Protein AF-A0A412HAI9-F1 (afdb_monomer_lite)

Structure (mmCIF, N/CA/C/O backbone):
data_AF-A0A412HAI9-F1
#
_entry.id   AF-A0A412HAI9-F1
#
loop_
_atom_site.group_PDB
_atom_site.id
_atom_site.type_symbol
_atom_site.label_atom_id
_atom_site.label_alt_id
_atom_site.label_comp_id
_atom_site.label_asym_id
_atom_site.label_entity_id
_atom_site.label_seq_id
_atom_site.pdbx_PDB_ins_code
_atom_site.Cartn_x
_atom_site.Cartn_y
_atom_site.Cartn_z
_atom_site.occupancy
_atom_site.B_iso_or_equiv
_atom_site.auth_seq_id
_atom_site.auth_comp_id
_atom_site.auth_asym_id
_atom_site.auth_atom_id
_atom_site.pdbx_PDB_model_num
ATOM 1 N N . MET A 1 1 ? 10.188 -6.628 12.297 1.00 75.31 1 MET A N 1
ATOM 2 C CA . MET A 1 1 ? 9.358 -6.660 11.084 1.00 75.31 1 MET A CA 1
ATOM 3 C C . MET A 1 1 ? 10.118 -6.058 9.929 1.00 75.31 1 MET A C 1
ATOM 5 O O . MET A 1 1 ? 10.559 -4.920 10.043 1.00 75.31 1 MET A O 1
ATOM 9 N N . ASN A 1 2 ? 10.316 -6.836 8.869 1.00 92.00 2 ASN A N 1
ATOM 10 C CA . ASN A 1 2 ? 10.996 -6.422 7.640 1.00 92.00 2 ASN A CA 1
ATOM 11 C C . ASN A 1 2 ? 10.044 -6.541 6.429 1.00 92.00 2 ASN A C 1
ATOM 13 O O . ASN A 1 2 ? 8.923 -7.033 6.568 1.00 92.00 2 ASN A O 1
ATOM 17 N N . LEU A 1 3 ? 10.475 -6.092 5.245 1.00 95.00 3 LEU A N 1
ATOM 18 C CA . LEU A 1 3 ? 9.646 -6.145 4.032 1.00 95.00 3 LEU A CA 1
ATOM 19 C C . LEU A 1 3 ? 9.298 -7.572 3.585 1.00 95.00 3 LEU A C 1
ATOM 21 O O . LEU A 1 3 ? 8.204 -7.780 3.074 1.00 95.00 3 LEU A O 1
ATOM 25 N N . ASN A 1 4 ? 10.177 -8.556 3.798 1.00 96.81 4 ASN A N 1
ATOM 26 C CA . ASN A 1 4 ? 9.885 -9.952 3.460 1.00 96.81 4 ASN A CA 1
ATOM 27 C C . ASN A 1 4 ? 8.819 -10.554 4.390 1.00 96.81 4 ASN A C 1
ATOM 29 O O . ASN A 1 4 ? 7.964 -11.286 3.916 1.00 96.81 4 ASN A O 1
ATOM 33 N N . GLU A 1 5 ? 8.797 -10.196 5.677 1.00 96.62 5 GLU A N 1
ATOM 34 C CA . GLU A 1 5 ? 7.715 -10.610 6.588 1.00 96.62 5 GLU A CA 1
ATOM 35 C C . GLU A 1 5 ? 6.356 -10.040 6.142 1.00 96.62 5 GLU A C 1
ATOM 37 O O . GLU A 1 5 ? 5.343 -10.737 6.172 1.00 96.62 5 GLU A O 1
ATOM 42 N N . LEU A 1 6 ? 6.333 -8.781 5.687 1.00 97.50 6 LEU A N 1
ATOM 43 C CA . LEU A 1 6 ? 5.132 -8.164 5.113 1.00 97.50 6 LEU A CA 1
ATOM 44 C C . LEU A 1 6 ? 4.716 -8.835 3.797 1.00 97.50 6 LEU A C 1
ATOM 46 O O . LEU A 1 6 ? 3.534 -9.104 3.603 1.00 97.50 6 LEU A O 1
ATOM 50 N N . ARG A 1 7 ? 5.678 -9.127 2.916 1.00 98.06 7 ARG A N 1
ATOM 51 C CA . ARG A 1 7 ? 5.477 -9.862 1.659 1.00 98.06 7 ARG A CA 1
ATOM 52 C C . ARG A 1 7 ? 4.838 -11.220 1.914 1.00 98.06 7 ARG A C 1
ATOM 54 O O . ARG A 1 7 ? 3.811 -11.530 1.321 1.00 98.06 7 ARG A O 1
ATOM 61 N N . ASP A 1 8 ? 5.427 -12.004 2.810 1.00 98.06 8 ASP A N 1
ATOM 62 C CA . ASP A 1 8 ? 4.975 -13.364 3.102 1.00 98.06 8 ASP A CA 1
ATOM 63 C C . ASP A 1 8 ? 3.561 -13.354 3.681 1.00 98.06 8 ASP A C 1
ATOM 65 O O . ASP A 1 8 ? 2.726 -14.165 3.280 1.00 98.06 8 ASP A O 1
ATOM 69 N N . LYS A 1 9 ? 3.250 -12.382 4.551 1.00 97.69 9 LYS A N 1
ATOM 70 C CA . LYS A 1 9 ? 1.892 -12.201 5.069 1.00 97.69 9 LYS A CA 1
ATOM 71 C C . LYS A 1 9 ? 0.898 -11.770 3.982 1.00 97.69 9 LYS A C 1
ATOM 73 O O . LYS A 1 9 ? -0.190 -12.335 3.914 1.00 97.69 9 LYS A O 1
ATOM 78 N N . ALA A 1 10 ? 1.252 -10.798 3.136 1.00 97.88 10 ALA A N 1
ATOM 79 C CA . ALA A 1 10 ? 0.398 -10.341 2.035 1.00 97.88 10 ALA A CA 1
ATOM 80 C C . ALA A 1 10 ? 0.045 -11.498 1.089 1.00 97.88 10 ALA A C 1
ATOM 82 O O . ALA A 1 10 ? -1.130 -11.753 0.831 1.00 97.88 10 ALA A O 1
ATOM 83 N N . TYR A 1 11 ? 1.072 -12.231 0.656 1.00 98.06 11 TYR A N 1
ATOM 84 C CA . TYR A 1 11 ? 0.938 -13.353 -0.260 1.00 98.06 11 TYR A CA 1
ATOM 85 C C . TYR A 1 11 ? 0.150 -14.511 0.349 1.00 98.06 11 TYR A C 1
ATOM 87 O O . TYR A 1 11 ? -0.789 -15.010 -0.266 1.00 98.06 11 TYR A O 1
ATOM 95 N N . SER A 1 12 ? 0.456 -14.901 1.591 1.00 97.31 12 SER A N 1
ATOM 96 C CA . SER A 1 12 ? -0.299 -15.953 2.277 1.00 97.31 12 SER A CA 1
ATOM 97 C C . SER A 1 12 ? -1.784 -15.602 2.396 1.00 97.31 12 SER A C 1
ATOM 99 O O . SER A 1 12 ? -2.629 -16.470 2.182 1.00 97.31 12 SER A O 1
ATOM 101 N N . ASN A 1 13 ? -2.116 -14.345 2.705 1.00 95.44 13 ASN A N 1
ATOM 102 C CA . ASN A 1 13 ? -3.507 -13.900 2.774 1.00 95.44 13 ASN A CA 1
ATOM 103 C C . ASN A 1 13 ? -4.188 -13.979 1.398 1.00 95.44 13 ASN A C 1
ATOM 105 O O . ASN A 1 13 ? -5.315 -14.459 1.301 1.00 95.44 13 ASN A O 1
ATOM 109 N N . ALA A 1 14 ? -3.514 -13.543 0.332 1.00 95.12 14 ALA A N 1
ATOM 110 C CA . ALA A 1 14 ? -4.046 -13.609 -1.027 1.00 95.12 14 ALA A CA 1
ATOM 111 C C . ALA A 1 14 ? -4.295 -15.061 -1.484 1.00 95.12 14 ALA A C 1
ATOM 113 O O . ALA A 1 14 ? -5.356 -15.359 -2.034 1.00 95.12 14 ALA A O 1
ATOM 114 N N . VAL A 1 15 ? -3.378 -15.988 -1.177 1.00 94.88 15 VAL A N 1
ATOM 115 C CA . VAL A 1 15 ? -3.553 -17.425 -1.455 1.00 94.88 15 VAL A CA 1
ATOM 116 C C . VAL A 1 15 ? -4.769 -17.990 -0.719 1.00 94.88 15 VAL A C 1
ATOM 118 O O . VAL A 1 15 ? -5.618 -18.619 -1.347 1.00 94.88 15 VAL A O 1
ATOM 121 N N . VAL A 1 16 ? -4.892 -17.740 0.592 1.00 94.38 16 VAL A N 1
ATOM 122 C CA . VAL A 1 16 ? -6.024 -18.227 1.408 1.00 94.38 16 VAL A CA 1
ATOM 123 C C . VAL A 1 16 ? -7.369 -17.731 0.870 1.00 94.38 16 VAL A C 1
ATOM 125 O O . VAL A 1 16 ? -8.366 -18.445 0.956 1.00 94.38 16 VAL A O 1
ATOM 128 N N . HIS A 1 17 ? -7.394 -16.540 0.269 1.00 91.00 17 HIS A N 1
ATOM 129 C CA . HIS A 1 17 ? -8.608 -15.929 -0.273 1.00 91.00 17 HIS A CA 1
ATOM 130 C C . HIS A 1 17 ? -8.862 -16.202 -1.761 1.00 91.00 17 HIS A C 1
ATOM 132 O O . HIS A 1 17 ? -9.805 -15.630 -2.310 1.00 91.00 17 HIS A O 1
ATOM 138 N N . GLY A 1 18 ? -8.067 -17.075 -2.392 1.00 91.31 18 GLY A N 1
ATOM 139 C CA . GLY A 1 18 ? -8.301 -17.565 -3.755 1.00 91.31 18 GLY A CA 1
ATOM 140 C C . GLY A 1 18 ? -7.852 -16.624 -4.875 1.00 91.31 18 GLY A C 1
ATOM 141 O O . GLY A 1 18 ? -8.376 -16.714 -5.978 1.00 91.31 18 GLY A O 1
ATOM 142 N N . TRP A 1 19 ? -6.908 -15.714 -4.615 1.00 90.19 19 TRP A N 1
ATOM 143 C CA . TRP A 1 19 ? -6.483 -14.695 -5.593 1.00 90.19 19 TRP A CA 1
ATOM 144 C C . TRP A 1 19 ? -5.451 -15.181 -6.616 1.00 90.19 19 TRP A C 1
ATOM 146 O O . TRP A 1 19 ? -5.209 -14.498 -7.605 1.00 90.19 19 TRP A O 1
ATOM 156 N N . HIS A 1 20 ? -4.855 -16.353 -6.385 1.00 93.31 20 HIS A N 1
ATOM 157 C CA . HIS A 1 20 ? -3.784 -16.924 -7.215 1.00 93.31 20 HIS A CA 1
ATOM 158 C C . HIS A 1 20 ? -4.167 -18.286 -7.807 1.00 93.31 20 HIS A C 1
ATOM 160 O O . HIS A 1 20 ? -3.310 -19.146 -8.003 1.00 93.31 20 HIS A O 1
ATOM 166 N N . GLU A 1 21 ? -5.463 -18.513 -8.039 1.00 90.75 21 GLU A N 1
ATOM 167 C CA . GLU A 1 21 ? -5.967 -19.742 -8.674 1.00 90.75 21 GLU A CA 1
ATOM 168 C C . GLU A 1 21 ? -5.619 -19.800 -10.163 1.00 90.75 21 GLU A C 1
ATOM 170 O O . GLU A 1 21 ? -5.284 -20.867 -10.679 1.00 90.75 21 GLU A O 1
ATOM 175 N N . ASP A 1 22 ? -5.623 -18.639 -10.820 1.00 91.38 22 ASP A N 1
ATOM 176 C CA . ASP A 1 22 ? -5.203 -18.472 -12.203 1.00 91.38 22 ASP A CA 1
ATOM 177 C C . ASP A 1 22 ? -3.786 -17.894 -12.292 1.00 91.38 22 ASP A C 1
ATOM 179 O O . ASP A 1 22 ? -3.382 -16.998 -11.546 1.00 91.38 22 ASP A O 1
ATOM 183 N N . ASN A 1 23 ? -3.016 -18.378 -13.266 1.00 91.31 23 ASN A N 1
ATOM 184 C CA . ASN A 1 23 ? -1.679 -17.859 -13.536 1.00 91.31 23 ASN A CA 1
ATOM 185 C C . ASN A 1 23 ? -1.747 -16.600 -14.415 1.00 91.31 23 ASN A C 1
ATOM 187 O O . ASN A 1 23 ? -1.664 -16.677 -15.643 1.00 91.31 23 ASN A O 1
ATOM 191 N N . LEU A 1 24 ? -1.904 -15.442 -13.775 1.00 95.56 24 LEU A N 1
ATOM 192 C CA . LEU A 1 24 ? -2.011 -14.139 -14.435 1.00 95.56 24 LEU A CA 1
ATOM 193 C C . LEU A 1 24 ? -0.643 -13.456 -14.612 1.00 95.56 24 LEU A C 1
ATOM 195 O O . LEU A 1 24 ? 0.319 -13.721 -13.880 1.00 95.56 24 LEU A O 1
ATOM 199 N N . SER A 1 25 ? -0.546 -12.576 -15.615 1.00 95.75 25 SER A N 1
ATOM 200 C CA . SER A 1 25 ? 0.709 -11.906 -15.981 1.00 95.75 25 SER A CA 1
ATOM 201 C C . SER A 1 25 ? 1.117 -10.825 -14.977 1.00 95.75 25 SER A C 1
ATOM 203 O O . SER A 1 25 ? 0.309 -10.358 -14.177 1.00 95.75 25 SER A O 1
ATOM 205 N N . ASP A 1 26 ? 2.377 -10.389 -15.024 1.00 96.06 26 ASP A N 1
ATOM 206 C CA . ASP A 1 26 ? 2.842 -9.285 -14.177 1.00 96.06 26 ASP A CA 1
ATOM 207 C C . ASP A 1 26 ? 2.073 -7.995 -14.476 1.00 96.06 26 ASP A C 1
ATOM 209 O O . ASP A 1 26 ? 1.673 -7.293 -13.556 1.00 96.06 26 ASP A O 1
ATOM 213 N N . GLU A 1 27 ? 1.783 -7.713 -15.748 1.00 96.12 27 GLU A N 1
ATOM 214 C CA . GLU A 1 27 ? 1.019 -6.538 -16.175 1.00 96.12 27 GLU A CA 1
ATOM 215 C C . GLU A 1 27 ? -0.394 -6.517 -15.585 1.00 96.12 27 GLU A C 1
ATOM 217 O O . GLU A 1 27 ? -0.882 -5.444 -15.231 1.00 96.12 27 GLU A O 1
ATOM 222 N N . HIS A 1 28 ? -1.032 -7.684 -15.429 1.00 96.50 28 HIS A N 1
ATOM 223 C CA . HIS A 1 28 ? -2.322 -7.790 -14.750 1.00 96.50 28 HIS A CA 1
ATOM 224 C C . HIS A 1 28 ? -2.219 -7.269 -13.311 1.00 96.50 28 HIS A C 1
ATOM 226 O O . HIS A 1 28 ? -2.945 -6.356 -12.922 1.00 96.50 28 HIS A O 1
ATOM 232 N N . PHE A 1 29 ? -1.275 -7.796 -12.530 1.00 97.62 29 PHE A N 1
ATOM 233 C CA . PHE A 1 29 ? -1.117 -7.400 -11.130 1.00 97.62 29 PHE A CA 1
ATOM 234 C C . PHE A 1 29 ? -0.598 -5.965 -10.977 1.00 97.62 29 PHE A C 1
ATOM 236 O O . PHE A 1 29 ? -1.031 -5.246 -10.078 1.00 97.62 29 PHE A O 1
ATOM 243 N N . LEU A 1 30 ? 0.276 -5.502 -11.874 1.00 98.38 30 LEU A N 1
ATOM 244 C CA . LEU A 1 30 ? 0.705 -4.103 -11.917 1.00 98.38 30 LEU A CA 1
ATOM 245 C C . LEU A 1 30 ? -0.469 -3.163 -12.230 1.00 98.38 30 LEU A C 1
ATOM 247 O O . LEU A 1 30 ? -0.530 -2.066 -11.679 1.00 98.38 30 LEU A O 1
ATOM 251 N N . CYS A 1 31 ? -1.427 -3.589 -13.058 1.00 98.44 31 CYS A N 1
ATOM 252 C CA . CYS A 1 31 ? -2.655 -2.834 -13.293 1.00 98.44 31 CYS A CA 1
ATOM 253 C C . CYS A 1 31 ? -3.513 -2.730 -12.024 1.00 98.44 31 CYS A C 1
ATOM 255 O O . CYS A 1 31 ? -4.053 -1.657 -11.766 1.00 98.44 31 CYS A O 1
ATOM 257 N N . LEU A 1 32 ? -3.560 -3.776 -11.188 1.00 97.81 32 LEU A N 1
ATOM 258 C CA . LEU A 1 32 ? -4.220 -3.709 -9.877 1.00 97.81 32 LEU A CA 1
ATOM 259 C C . LEU A 1 32 ? -3.516 -2.734 -8.920 1.00 97.81 32 LEU A C 1
ATOM 261 O O . LEU A 1 32 ? -4.178 -1.981 -8.221 1.00 97.81 32 LEU A O 1
ATOM 265 N N . VAL A 1 33 ? -2.180 -2.665 -8.923 1.00 98.69 33 VAL A N 1
ATOM 266 C CA . VAL A 1 33 ? -1.458 -1.623 -8.159 1.00 98.69 33 VAL A CA 1
ATOM 267 C C . VAL A 1 33 ? -1.870 -0.224 -8.632 1.00 98.69 33 VAL A C 1
ATOM 269 O O . VAL A 1 33 ? -2.103 0.665 -7.816 1.00 98.69 33 VAL A O 1
ATOM 272 N N . ILE A 1 34 ? -1.976 -0.022 -9.951 1.00 98.81 34 ILE A N 1
ATOM 273 C CA . ILE A 1 34 ? -2.425 1.253 -10.525 1.00 98.81 34 ILE A CA 1
ATOM 274 C C . ILE A 1 34 ? -3.874 1.550 -10.128 1.00 98.81 34 ILE A C 1
ATOM 276 O O . ILE A 1 34 ? -4.171 2.705 -9.838 1.00 98.81 34 ILE A O 1
ATOM 280 N N . SER A 1 35 ? -4.768 0.556 -10.094 1.00 98.50 35 SER A N 1
ATOM 281 C CA . SER A 1 35 ? -6.158 0.795 -9.700 1.00 98.50 35 SER A CA 1
ATOM 282 C C . SER A 1 35 ? -6.264 1.278 -8.257 1.00 98.50 35 SER A C 1
ATOM 284 O O . SER A 1 35 ? -6.925 2.289 -8.049 1.00 98.50 35 SER A O 1
ATOM 286 N N . GLU A 1 36 ? -5.536 0.679 -7.304 1.00 98.75 36 GLU A N 1
ATOM 287 C CA . GLU A 1 36 ? -5.545 1.170 -5.910 1.00 98.75 36 GLU A CA 1
ATOM 288 C C . GLU A 1 36 ? -4.973 2.604 -5.822 1.00 98.75 36 GLU A C 1
ATOM 290 O O . GLU A 1 36 ? -5.489 3.464 -5.110 1.00 98.75 36 GLU A O 1
ATOM 295 N N . LEU A 1 37 ? -3.945 2.931 -6.621 1.00 98.88 37 LEU A N 1
ATOM 296 C CA . LEU A 1 37 ? -3.436 4.307 -6.719 1.00 98.88 37 LEU A CA 1
ATOM 297 C C . LEU A 1 37 ? -4.481 5.290 -7.277 1.00 98.88 37 LEU A C 1
ATOM 299 O O . LEU A 1 37 ? -4.478 6.460 -6.895 1.00 98.88 37 LEU A O 1
ATOM 303 N N . MET A 1 38 ? -5.361 4.852 -8.183 1.00 98.69 38 MET A N 1
ATOM 304 C CA . MET A 1 38 ? -6.468 5.680 -8.678 1.00 98.69 38 MET A CA 1
ATOM 305 C C . MET A 1 38 ? -7.586 5.819 -7.639 1.00 98.69 38 MET A C 1
ATOM 307 O O . MET A 1 38 ? -8.160 6.901 -7.527 1.00 98.69 38 MET A O 1
ATOM 311 N N . GLU A 1 39 ? -7.864 4.782 -6.845 1.00 98.75 39 GLU A N 1
ATOM 312 C CA . GLU A 1 39 ? -8.780 4.877 -5.700 1.00 98.75 39 GLU A CA 1
ATOM 313 C C . GLU A 1 39 ? -8.255 5.908 -4.681 1.00 98.75 39 GLU A C 1
ATOM 315 O O . GLU A 1 39 ? -9.006 6.789 -4.253 1.00 98.75 39 GLU A O 1
ATOM 320 N N . ALA A 1 40 ? -6.940 5.931 -4.422 1.00 98.81 40 ALA A N 1
ATOM 321 C CA . ALA A 1 40 ? -6.303 6.961 -3.596 1.00 98.81 40 ALA A CA 1
ATOM 322 C C . ALA A 1 40 ? -6.464 8.383 -4.172 1.00 98.81 40 ALA A C 1
ATOM 324 O O . ALA A 1 40 ? -6.674 9.334 -3.418 1.00 98.81 40 ALA A O 1
ATOM 325 N N . VAL A 1 41 ? -6.395 8.551 -5.502 1.00 98.81 41 VAL A N 1
ATOM 326 C CA . VAL A 1 41 ? -6.672 9.844 -6.164 1.00 98.81 41 VAL A CA 1
ATOM 327 C C . VAL A 1 41 ? -8.119 10.272 -5.947 1.00 98.81 41 VAL A C 1
ATOM 329 O O . VAL A 1 41 ? -8.380 11.440 -5.659 1.00 98.81 41 VAL A O 1
ATOM 332 N N . GLU A 1 42 ? -9.071 9.353 -6.076 1.00 98.75 42 GLU A N 1
ATOM 333 C CA . GLU A 1 42 ? -10.481 9.662 -5.843 1.00 98.75 42 GLU A CA 1
ATOM 334 C C . GLU A 1 42 ? -10.757 10.010 -4.374 1.00 98.75 42 GLU A C 1
ATOM 336 O O . GLU A 1 42 ? -11.537 10.930 -4.109 1.00 98.75 42 GLU A O 1
ATOM 341 N N . ALA A 1 43 ? -10.090 9.347 -3.426 1.00 98.62 43 ALA A N 1
ATOM 342 C CA . ALA A 1 43 ? -10.156 9.689 -2.008 1.00 98.62 43 ALA A CA 1
ATOM 343 C C . ALA A 1 43 ? -9.571 11.087 -1.722 1.00 98.62 43 ALA A C 1
ATOM 345 O O . ALA A 1 43 ? -10.242 11.901 -1.082 1.00 98.62 43 ALA A O 1
ATOM 346 N N . ASP A 1 44 ? -8.387 11.413 -2.261 1.00 98.56 44 ASP A N 1
ATOM 347 C CA . ASP A 1 44 ? -7.752 12.741 -2.145 1.00 98.56 44 ASP A CA 1
ATOM 348 C C . ASP A 1 44 ? -8.678 13.855 -2.648 1.00 98.56 44 ASP A C 1
ATOM 350 O O . ASP A 1 44 ? -8.960 14.828 -1.946 1.00 98.56 44 ASP A O 1
ATOM 354 N N . ARG A 1 45 ? -9.250 13.671 -3.844 1.00 98.31 45 ARG A N 1
ATOM 355 C CA . ARG A 1 45 ? -10.160 14.646 -4.468 1.00 98.31 45 ARG A CA 1
ATOM 356 C C . ARG A 1 45 ? -11.435 14.882 -3.663 1.00 98.31 45 ARG A C 1
ATOM 358 O O . ARG A 1 45 ? -12.020 15.961 -3.760 1.00 98.31 45 ARG A O 1
ATOM 365 N N . LYS A 1 46 ? -11.880 13.884 -2.900 1.00 98.38 46 LYS A N 1
ATOM 366 C CA . LYS A 1 46 ? -13.037 13.976 -1.997 1.00 98.38 46 LYS A CA 1
ATOM 367 C C . LYS A 1 46 ? -12.656 14.454 -0.591 1.00 98.38 46 LYS A C 1
ATOM 369 O O . LYS A 1 46 ? -13.553 14.666 0.221 1.00 98.38 46 LYS A O 1
ATOM 374 N N . GLY A 1 47 ? -11.365 14.619 -0.290 1.00 97.75 47 GLY A N 1
ATOM 375 C CA . GLY A 1 47 ? -10.869 14.921 1.055 1.00 97.75 47 GLY A CA 1
ATOM 376 C C . GLY A 1 47 ? -11.107 13.783 2.054 1.00 97.75 47 GLY A C 1
ATOM 377 O O . GLY A 1 47 ? -11.296 14.039 3.244 1.00 97.75 47 GLY A O 1
ATOM 378 N N . MET A 1 48 ? -11.164 12.537 1.578 1.00 98.19 48 MET A N 1
ATOM 379 C CA . MET A 1 48 ? -11.436 11.360 2.403 1.00 98.19 48 MET A CA 1
ATOM 380 C C . MET A 1 48 ? -10.157 10.863 3.080 1.00 98.19 48 MET A C 1
ATOM 382 O O . MET A 1 48 ? -9.322 10.203 2.463 1.00 98.19 48 MET A O 1
ATOM 386 N N . HIS A 1 49 ? -10.044 11.154 4.375 1.00 98.38 49 HIS A N 1
ATOM 387 C CA . HIS A 1 49 ? -8.944 10.728 5.239 1.00 98.38 49 HIS A CA 1
ATOM 388 C C . HIS A 1 49 ? -9.436 9.821 6.363 1.00 98.38 49 HIS A C 1
ATOM 390 O O . HIS A 1 49 ? -10.530 10.015 6.901 1.00 98.38 49 HIS A O 1
ATOM 396 N N . ALA A 1 50 ? -8.601 8.863 6.753 1.00 98.38 50 ALA A N 1
ATOM 397 C CA . ALA A 1 50 ? -8.891 7.947 7.841 1.00 98.38 50 ALA A CA 1
ATOM 398 C C . ALA A 1 50 ? -8.972 8.681 9.186 1.00 98.38 50 ALA A C 1
ATOM 400 O O . ALA A 1 50 ? -8.104 9.474 9.564 1.00 98.38 50 ALA A O 1
ATOM 401 N N . ASN A 1 51 ? -9.969 8.327 9.989 1.00 98.25 51 ASN A N 1
ATOM 402 C CA . ASN A 1 51 ? -10.104 8.767 11.367 1.00 98.25 51 ASN A CA 1
ATOM 403 C C . ASN A 1 51 ? -9.387 7.809 12.328 1.00 98.25 51 ASN A C 1
ATOM 405 O O . ASN A 1 51 ? -9.993 7.171 13.194 1.00 98.25 51 ASN A O 1
ATOM 409 N N . ARG A 1 52 ? -8.055 7.736 12.212 1.00 97.81 52 ARG A N 1
ATOM 410 C CA . ARG A 1 52 ? -7.220 6.865 13.057 1.00 97.81 52 ARG A CA 1
ATOM 411 C C . ARG A 1 52 ? -7.460 7.071 14.555 1.00 97.81 52 ARG A C 1
ATOM 413 O O . ARG A 1 52 ? -7.465 6.102 15.306 1.00 97.81 52 ARG A O 1
ATOM 420 N N . LYS A 1 53 ? -7.682 8.312 15.000 1.00 97.75 53 LYS A N 1
ATOM 421 C CA . LYS A 1 53 ? -7.931 8.614 16.421 1.00 97.75 53 LYS A CA 1
ATOM 422 C C . LYS A 1 53 ? -9.217 7.962 16.920 1.00 97.75 53 LYS A C 1
ATOM 424 O O . LYS A 1 53 ? -9.220 7.391 18.008 1.00 97.75 53 LYS A O 1
ATOM 429 N N . GLN A 1 54 ? -10.294 8.052 16.141 1.00 97.94 54 GLN A N 1
ATOM 430 C CA . GLN A 1 54 ? -11.562 7.413 16.479 1.00 97.94 54 GLN A CA 1
ATOM 431 C C . GLN A 1 54 ? -11.427 5.891 16.467 1.00 97.94 54 GLN A C 1
ATOM 433 O O . GLN A 1 54 ? -11.842 5.249 17.431 1.00 97.94 54 GLN A O 1
ATOM 438 N N . PHE A 1 55 ? -10.766 5.341 15.445 1.00 98.25 55 PHE A N 1
ATOM 439 C CA . PHE A 1 55 ? -10.488 3.912 15.354 1.00 98.25 55 PHE A CA 1
ATOM 440 C C . PHE A 1 55 ? -9.713 3.407 16.581 1.00 98.25 55 PHE A C 1
ATOM 442 O O . PHE A 1 55 ? -10.151 2.485 17.265 1.00 98.25 55 PHE A O 1
ATOM 449 N N . GLU A 1 56 ? -8.583 4.039 16.915 1.00 97.62 56 GLU A N 1
ATOM 450 C CA . GLU A 1 56 ? -7.755 3.654 18.064 1.00 97.62 56 GLU A CA 1
ATOM 451 C C . GLU A 1 56 ? -8.513 3.819 19.385 1.00 97.62 56 GLU A C 1
ATOM 453 O O . GLU A 1 56 ? -8.450 2.935 20.237 1.00 97.62 56 GLU A O 1
ATOM 458 N N . SER A 1 57 ? -9.274 4.904 19.548 1.00 97.25 57 SER A N 1
ATOM 459 C CA . SER A 1 57 ? -10.143 5.095 20.712 1.00 97.25 57 SER A CA 1
ATOM 460 C C . SER A 1 57 ? -11.134 3.937 20.846 1.00 97.25 57 SER A C 1
ATOM 462 O O . SER A 1 57 ? -11.190 3.285 21.886 1.00 97.25 57 SER A O 1
ATOM 464 N N . TYR A 1 58 ? -11.851 3.600 19.771 1.00 96.44 58 TYR A N 1
ATOM 465 C CA . TYR A 1 58 ? -12.821 2.510 19.765 1.00 96.44 58 TYR A CA 1
ATOM 466 C C . TYR A 1 58 ? -12.182 1.152 20.096 1.00 96.44 58 TYR A C 1
ATOM 468 O O . TYR A 1 58 ? -12.727 0.402 20.918 1.00 96.44 58 TYR A O 1
ATOM 476 N N . MET A 1 59 ? -11.025 0.853 19.502 1.00 96.81 59 MET A N 1
ATOM 477 C CA . MET A 1 59 ? -10.302 -0.408 19.691 1.00 96.81 59 MET A CA 1
ATOM 478 C C . MET A 1 59 ? -9.665 -0.542 21.081 1.00 96.81 59 MET A C 1
ATOM 480 O O . MET A 1 59 ? -9.557 -1.657 21.580 1.00 96.81 59 MET A O 1
ATOM 484 N N . ASN A 1 60 ? -9.284 0.564 21.727 1.00 95.94 60 ASN A N 1
ATOM 485 C CA . ASN A 1 60 ? -8.600 0.547 23.026 1.00 95.94 60 ASN A CA 1
ATOM 486 C C . ASN A 1 60 ? -9.548 0.553 24.239 1.00 95.94 60 ASN A C 1
ATOM 488 O O . ASN A 1 60 ? -9.095 0.342 25.362 1.00 95.94 60 ASN A O 1
ATOM 492 N N . LEU A 1 61 ? -10.852 0.791 24.048 1.00 94.00 61 LEU A N 1
ATOM 493 C CA . LEU A 1 61 ? -11.832 0.818 25.147 1.00 94.00 61 LEU A CA 1
ATOM 494 C C . LEU A 1 61 ? -12.013 -0.542 25.838 1.00 94.00 61 LEU A C 1
ATOM 496 O O . LEU A 1 61 ? -12.291 -0.597 27.034 1.00 94.00 61 LEU A O 1
ATOM 500 N N . LYS A 1 62 ? -11.921 -1.628 25.072 1.00 94.81 62 LYS A N 1
ATOM 501 C CA . LYS A 1 62 ? -12.007 -3.020 25.526 1.00 94.81 62 LYS A CA 1
ATOM 502 C C . LYS A 1 62 ? -11.500 -3.932 24.414 1.00 94.81 62 LYS A C 1
ATOM 504 O O . LYS A 1 62 ? -11.404 -3.503 23.267 1.00 94.81 62 LYS A O 1
ATOM 509 N N . GLU A 1 63 ? -11.270 -5.198 24.735 1.00 94.81 63 GLU A N 1
ATOM 510 C CA . GLU A 1 63 ? -11.067 -6.223 23.714 1.00 94.81 63 GLU A CA 1
ATOM 511 C C . GLU A 1 63 ? -12.264 -6.263 22.747 1.00 94.81 63 GLU A C 1
ATOM 513 O O . GLU A 1 63 ? -13.428 -6.178 23.162 1.00 94.81 63 GLU A O 1
ATOM 518 N N . ARG A 1 64 ? -11.960 -6.325 21.448 1.00 95.06 64 ARG A N 1
ATOM 519 C CA . ARG A 1 64 ? -12.935 -6.293 20.356 1.00 95.06 64 ARG A CA 1
ATOM 520 C C . ARG A 1 64 ? -12.917 -7.608 19.604 1.00 95.06 64 ARG A C 1
ATOM 522 O O . ARG A 1 64 ? -11.850 -8.143 19.316 1.00 95.06 64 ARG A O 1
ATOM 529 N N . THR A 1 65 ? -14.108 -8.074 19.258 1.00 97.12 65 THR A N 1
ATOM 530 C CA . THR A 1 65 ? -14.301 -9.190 18.329 1.00 97.12 65 THR A CA 1
ATOM 531 C C . THR A 1 65 ? -13.854 -8.818 16.913 1.00 97.12 65 THR A C 1
ATOM 533 O O . THR A 1 65 ? -13.695 -7.637 16.586 1.00 97.12 65 THR A O 1
ATOM 536 N N . ASP A 1 66 ? -13.686 -9.820 16.050 1.00 97.06 66 ASP A N 1
ATOM 537 C CA . ASP A 1 66 ? -13.360 -9.592 14.640 1.00 97.06 66 ASP A CA 1
ATOM 538 C C . ASP A 1 66 ? -14.454 -8.794 13.916 1.00 97.06 66 ASP A C 1
ATOM 540 O O . ASP A 1 66 ? -14.135 -7.892 13.142 1.00 97.06 66 ASP A O 1
ATOM 544 N N . ASP A 1 67 ? -15.730 -9.019 14.242 1.00 96.75 67 ASP A N 1
ATOM 545 C CA . ASP A 1 67 ? -16.849 -8.239 13.698 1.00 96.75 67 ASP A CA 1
ATOM 546 C C . ASP A 1 67 ? -16.799 -6.766 14.135 1.00 96.75 67 ASP A C 1
ATOM 548 O O . ASP A 1 67 ? -17.004 -5.865 13.318 1.00 96.75 67 ASP A O 1
ATOM 552 N N . GLU A 1 68 ? -16.479 -6.494 15.407 1.00 97.31 68 GLU A N 1
ATOM 553 C CA . GLU A 1 68 ? -16.289 -5.124 15.907 1.00 97.31 68 GLU A CA 1
ATOM 554 C C . GLU A 1 68 ? -15.083 -4.441 15.241 1.00 97.31 68 GLU A C 1
ATOM 556 O O . GLU A 1 68 ? -15.142 -3.248 14.938 1.00 97.31 68 GLU A O 1
ATOM 561 N N . PHE A 1 69 ? -14.002 -5.183 14.976 1.00 98.12 69 PHE A N 1
ATOM 562 C CA . PHE A 1 69 ? -12.857 -4.672 14.223 1.00 98.12 69 PHE A CA 1
ATOM 563 C C . PHE A 1 69 ? -13.229 -4.360 12.768 1.00 98.12 69 PHE A C 1
ATOM 565 O O . PHE A 1 69 ? -12.920 -3.271 12.287 1.00 98.12 69 PHE A O 1
ATOM 572 N N . ILE A 1 70 ? -13.906 -5.280 12.069 1.00 97.38 70 ILE A N 1
ATOM 573 C CA . ILE A 1 70 ? -14.374 -5.081 10.689 1.00 97.38 70 ILE A CA 1
ATOM 574 C C . ILE A 1 70 ? -15.281 -3.855 10.616 1.00 97.38 70 ILE A C 1
ATOM 576 O O . ILE A 1 70 ? -15.147 -3.056 9.689 1.00 97.38 70 ILE A O 1
ATOM 580 N N . TYR A 1 71 ? -16.190 -3.702 11.583 1.00 97.06 71 TYR A N 1
ATOM 581 C CA . TYR A 1 71 ? -17.034 -2.521 11.712 1.00 97.06 71 TYR A CA 1
ATOM 582 C C . TYR A 1 71 ? -16.171 -1.260 11.826 1.00 97.06 71 TYR A C 1
ATOM 584 O O . TYR A 1 71 ? -16.238 -0.405 10.949 1.00 97.06 71 TYR A O 1
ATOM 592 N N . ALA A 1 72 ? -15.303 -1.163 12.835 1.00 97.94 72 ALA A N 1
ATOM 593 C CA . ALA A 1 72 ? -14.476 0.026 13.046 1.00 97.94 72 ALA A CA 1
ATOM 594 C C . ALA A 1 72 ? -13.607 0.354 11.822 1.00 97.94 72 ALA A C 1
ATOM 596 O O . ALA A 1 72 ? -13.534 1.503 11.400 1.00 97.94 72 ALA A O 1
ATOM 597 N N . PHE A 1 73 ? -13.013 -0.662 11.189 1.00 98.31 73 PHE A N 1
ATOM 598 C CA . PHE A 1 73 ? -12.217 -0.480 9.981 1.00 98.31 73 PHE A CA 1
ATOM 599 C C . PHE A 1 73 ? -13.057 0.119 8.849 1.00 98.31 73 PHE A C 1
ATOM 601 O O . PHE A 1 73 ? -12.649 1.102 8.239 1.00 98.31 73 PHE A O 1
ATOM 608 N N . LYS A 1 74 ? -14.250 -0.434 8.592 1.00 97.44 74 LYS A N 1
ATOM 609 C CA . LYS A 1 74 ? -15.156 0.052 7.540 1.00 97.44 74 LYS A CA 1
ATOM 610 C C . LYS A 1 74 ? -15.609 1.497 7.749 1.00 97.44 74 LYS A C 1
ATOM 612 O O . LYS A 1 74 ? -15.831 2.186 6.764 1.00 97.44 74 LYS A O 1
ATOM 617 N N . TYR A 1 75 ? -15.790 1.925 8.996 1.00 97.75 75 TYR A N 1
ATOM 618 C CA . TYR A 1 75 ? -16.303 3.262 9.304 1.00 97.75 75 TYR A CA 1
ATOM 619 C C . TYR A 1 75 ? -15.211 4.323 9.429 1.00 97.75 75 TYR A C 1
ATOM 621 O O . TYR A 1 75 ? -15.439 5.464 9.038 1.00 97.75 75 TYR A O 1
ATOM 629 N N . ASP A 1 76 ? -14.049 3.965 9.976 1.00 98.25 76 ASP A N 1
ATOM 630 C CA . ASP A 1 76 ? -13.019 4.943 10.323 1.00 98.25 76 ASP A CA 1
ATOM 631 C C . ASP A 1 76 ? -11.815 4.929 9.374 1.00 98.25 76 ASP A C 1
ATOM 633 O O . ASP A 1 76 ? -11.078 5.910 9.344 1.00 98.25 76 ASP A O 1
ATOM 637 N N . ILE A 1 77 ? -11.573 3.844 8.629 1.00 98.62 77 ILE A N 1
ATOM 638 C CA . ILE A 1 77 ? -10.345 3.667 7.830 1.00 98.62 77 ILE A CA 1
ATOM 639 C C . ILE A 1 77 ? -10.643 3.433 6.350 1.00 98.62 77 ILE A C 1
ATOM 641 O O . ILE A 1 77 ? -9.973 4.002 5.499 1.00 98.62 77 ILE A O 1
ATOM 645 N N . LYS A 1 78 ? -11.617 2.577 6.046 1.00 98.00 78 LYS A N 1
ATOM 646 C CA . LYS A 1 78 ? -11.875 2.078 4.697 1.00 98.00 78 LYS A CA 1
ATOM 647 C C . LYS A 1 78 ? -12.179 3.195 3.693 1.00 98.00 78 LYS A C 1
ATOM 649 O O . LYS A 1 78 ? -12.867 4.157 4.026 1.00 98.00 78 LYS A O 1
ATOM 654 N N . ASP A 1 79 ? -11.714 3.003 2.459 1.00 97.69 79 ASP A N 1
ATOM 655 C CA . ASP A 1 79 ? -11.916 3.902 1.313 1.00 97.69 79 ASP A CA 1
ATOM 656 C C . ASP A 1 79 ? -11.301 5.307 1.525 1.00 97.69 79 ASP A C 1
ATOM 658 O O . ASP A 1 79 ? -11.639 6.270 0.829 1.00 97.69 79 ASP A O 1
ATOM 662 N N . SER A 1 80 ? -10.404 5.447 2.512 1.00 98.75 80 SER A N 1
ATOM 663 C CA . SER A 1 80 ? -9.612 6.656 2.725 1.00 98.75 80 SER A CA 1
ATOM 664 C C . SER A 1 80 ? -8.329 6.631 1.903 1.00 98.75 80 SER A C 1
ATOM 666 O O . SER A 1 80 ? -7.816 5.573 1.543 1.00 98.75 80 SER A O 1
ATOM 668 N N . LEU A 1 81 ? -7.737 7.805 1.695 1.00 98.75 81 LEU A N 1
ATOM 669 C CA . LEU A 1 81 ? -6.445 7.935 1.025 1.00 98.75 81 LEU A CA 1
ATOM 670 C C . LEU A 1 81 ? -5.367 7.027 1.639 1.00 98.75 81 LEU A C 1
ATOM 672 O O . LEU A 1 81 ? -4.597 6.393 0.920 1.00 98.75 81 LEU A O 1
ATOM 676 N N . GLU A 1 82 ? -5.293 6.968 2.968 1.00 98.81 82 GLU A N 1
ATOM 677 C CA . GLU A 1 82 ? -4.313 6.152 3.684 1.00 98.81 82 GLU A CA 1
ATOM 678 C C . GLU A 1 82 ? -4.573 4.648 3.535 1.00 98.81 82 GLU A C 1
ATOM 680 O O . GLU A 1 82 ? -3.610 3.880 3.458 1.00 98.81 82 GLU A O 1
ATOM 685 N N . ASP A 1 83 ? -5.844 4.231 3.477 1.00 98.75 83 ASP A N 1
ATOM 686 C CA . ASP A 1 83 ? -6.221 2.843 3.197 1.00 98.75 83 ASP A CA 1
ATOM 687 C C . ASP A 1 83 ? -5.831 2.435 1.773 1.00 98.75 83 ASP A C 1
ATOM 689 O O . ASP A 1 83 ? -5.217 1.386 1.584 1.00 98.75 83 ASP A O 1
ATOM 693 N N . GLU A 1 84 ? -6.093 3.285 0.779 1.00 98.88 84 GLU A N 1
ATOM 694 C CA . GLU A 1 84 ? -5.792 2.956 -0.619 1.00 98.88 84 GLU A CA 1
ATOM 695 C C . GLU A 1 84 ? -4.290 2.944 -0.924 1.00 98.88 84 GLU A C 1
ATOM 697 O O . GLU A 1 84 ? -3.791 2.069 -1.636 1.00 98.88 84 GLU A O 1
ATOM 702 N N . LEU A 1 85 ? -3.509 3.838 -0.307 1.00 98.88 85 LEU A N 1
ATOM 703 C CA . LEU A 1 85 ? -2.047 3.747 -0.384 1.00 98.88 85 LEU A CA 1
ATOM 704 C C . LEU A 1 85 ? -1.510 2.486 0.312 1.00 98.88 85 LEU A C 1
ATOM 706 O O . LEU A 1 85 ? -0.522 1.902 -0.146 1.00 98.88 85 LEU A O 1
ATOM 710 N N . ALA A 1 86 ? -2.147 2.046 1.402 1.00 98.81 86 ALA A N 1
ATOM 711 C CA . ALA A 1 86 ? -1.803 0.789 2.056 1.00 98.81 86 ALA A CA 1
ATOM 712 C C . ALA A 1 86 ? -2.169 -0.426 1.191 1.00 98.81 86 ALA A C 1
ATOM 714 O O . ALA A 1 86 ? -1.377 -1.370 1.124 1.00 98.81 86 ALA A O 1
ATOM 715 N N . ASP A 1 87 ? -3.307 -0.403 0.494 1.00 98.69 87 ASP A N 1
ATOM 716 C CA . ASP A 1 87 ? -3.706 -1.485 -0.408 1.00 98.69 87 ASP A CA 1
ATOM 717 C C . ASP A 1 87 ? -2.770 -1.568 -1.623 1.00 98.69 87 ASP A C 1
ATOM 719 O O . ASP A 1 87 ? -2.302 -2.659 -1.953 1.00 98.69 87 ASP A O 1
ATOM 723 N N . ALA A 1 88 ? -2.338 -0.432 -2.187 1.00 98.81 88 ALA A N 1
ATOM 724 C CA . ALA A 1 88 ? -1.298 -0.397 -3.222 1.00 98.81 88 ALA A CA 1
ATOM 725 C C . ALA A 1 88 ? 0.022 -1.051 -2.755 1.00 98.81 88 ALA A C 1
ATOM 727 O O . ALA A 1 88 ? 0.633 -1.832 -3.494 1.00 98.81 88 ALA A O 1
ATOM 728 N N . CYS A 1 89 ? 0.457 -0.796 -1.510 1.00 98.81 89 CYS A N 1
ATOM 729 C CA . CYS A 1 89 ? 1.594 -1.510 -0.916 1.00 98.81 89 CYS A CA 1
ATOM 730 C C . CYS A 1 89 ? 1.332 -3.018 -0.816 1.00 98.81 89 CYS A C 1
ATOM 732 O O . CYS A 1 89 ? 2.214 -3.809 -1.146 1.00 98.81 89 CYS A O 1
ATOM 734 N N . ILE A 1 90 ? 0.145 -3.426 -0.360 1.00 98.75 90 ILE A N 1
ATOM 735 C CA . ILE A 1 90 ? -0.217 -4.841 -0.203 1.00 98.75 90 ILE A CA 1
ATOM 736 C C . ILE A 1 90 ? -0.217 -5.557 -1.554 1.00 98.75 90 ILE A C 1
ATOM 738 O O . ILE A 1 90 ? 0.332 -6.652 -1.626 1.00 98.75 90 ILE A O 1
ATOM 742 N N . ARG A 1 91 ? -0.720 -4.938 -2.630 1.00 98.56 91 ARG A N 1
ATOM 743 C CA . ARG A 1 91 ? -0.653 -5.491 -3.996 1.00 98.56 91 ARG A CA 1
ATOM 744 C C . ARG A 1 91 ? 0.784 -5.744 -4.455 1.00 98.56 91 ARG A C 1
ATOM 746 O O . ARG A 1 91 ? 1.076 -6.800 -5.007 1.00 98.56 91 ARG A O 1
ATOM 753 N N . LEU A 1 92 ? 1.702 -4.811 -4.188 1.00 98.50 92 LEU A N 1
ATOM 754 C CA . LEU A 1 92 ? 3.127 -4.977 -4.516 1.00 98.50 92 LEU A CA 1
ATOM 755 C C . LEU A 1 92 ? 3.795 -6.076 -3.683 1.00 98.50 92 LEU A C 1
ATOM 757 O O . LEU A 1 92 ? 4.607 -6.845 -4.201 1.00 98.50 92 LEU A O 1
ATOM 761 N N . LEU A 1 93 ? 3.472 -6.139 -2.391 1.00 98.62 93 LEU A N 1
ATOM 762 C CA . LEU A 1 93 ? 3.983 -7.147 -1.463 1.00 98.62 93 LEU A CA 1
ATOM 763 C C . LEU A 1 93 ? 3.479 -8.548 -1.828 1.00 98.62 93 LEU A C 1
ATOM 765 O O . LEU A 1 93 ? 4.269 -9.487 -1.860 1.00 98.62 93 LEU A O 1
ATOM 769 N N . ASP A 1 94 ? 2.197 -8.674 -2.155 1.00 98.50 94 ASP A N 1
ATOM 770 C CA . ASP A 1 94 ? 1.579 -9.906 -2.639 1.00 98.50 94 ASP A CA 1
ATOM 771 C C . ASP A 1 94 ? 2.245 -10.381 -3.936 1.00 98.50 94 ASP A C 1
ATOM 773 O O . ASP A 1 94 ? 2.793 -11.482 -3.982 1.00 98.50 94 ASP A O 1
ATOM 777 N N . LEU A 1 95 ? 2.334 -9.510 -4.948 1.00 98.31 95 LEU A N 1
ATOM 778 C CA . LEU A 1 95 ? 2.993 -9.835 -6.215 1.00 98.31 95 LEU A CA 1
ATOM 779 C C . LEU A 1 95 ? 4.470 -10.220 -6.022 1.00 98.31 95 LEU A C 1
ATOM 781 O O . LEU A 1 95 ? 4.973 -11.140 -6.668 1.00 98.31 95 LEU A O 1
ATOM 785 N N . SER A 1 96 ? 5.172 -9.563 -5.096 1.00 98.06 96 SER A N 1
ATOM 786 C CA . SER A 1 96 ? 6.544 -9.938 -4.735 1.00 98.06 96 SER A CA 1
ATOM 787 C C . SER A 1 96 ? 6.617 -11.358 -4.167 1.00 98.06 96 SER A C 1
ATOM 789 O O . SER A 1 96 ? 7.539 -12.101 -4.506 1.00 98.06 96 SER A O 1
ATOM 791 N N . GLY A 1 97 ? 5.659 -11.749 -3.321 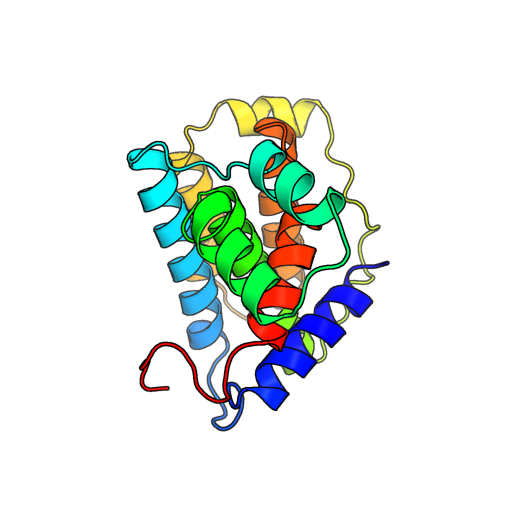1.00 98.31 97 GLY A N 1
ATOM 792 C CA . GLY A 1 97 ? 5.564 -13.100 -2.766 1.00 98.31 97 GLY A CA 1
ATOM 793 C C . GLY A 1 97 ? 5.211 -14.137 -3.828 1.00 98.31 97 GLY A C 1
ATOM 794 O O . GLY A 1 97 ? 5.912 -15.142 -3.947 1.00 98.31 97 GLY A O 1
ATOM 795 N N . LEU A 1 98 ? 4.227 -13.831 -4.676 1.00 97.94 98 LEU A N 1
ATOM 796 C CA . LEU A 1 98 ? 3.810 -14.663 -5.805 1.00 97.94 98 LEU A CA 1
ATOM 797 C C . LEU A 1 98 ? 4.972 -14.978 -6.760 1.00 97.94 98 LEU A C 1
ATOM 799 O O . LEU A 1 98 ? 5.058 -16.081 -7.297 1.00 97.94 98 LEU A O 1
ATOM 803 N N . ARG A 1 99 ? 5.887 -14.024 -6.972 1.00 97.12 99 ARG A N 1
ATOM 804 C CA . ARG A 1 99 ? 7.075 -14.202 -7.828 1.00 97.12 99 ARG A CA 1
ATOM 805 C C . ARG A 1 99 ? 8.329 -14.665 -7.084 1.00 97.12 99 ARG A C 1
ATOM 807 O O . ARG A 1 99 ? 9.382 -14.789 -7.704 1.00 97.12 99 ARG A O 1
ATOM 814 N N . GLY A 1 100 ? 8.251 -14.912 -5.775 1.00 97.31 100 GLY A N 1
ATOM 815 C CA . GLY A 1 100 ? 9.395 -15.348 -4.967 1.00 97.31 100 GLY A CA 1
ATOM 816 C C . GLY A 1 100 ? 10.520 -14.310 -4.865 1.00 97.31 100 GLY A C 1
ATOM 817 O O . GLY A 1 100 ? 11.684 -14.663 -4.674 1.00 97.31 100 GLY A O 1
ATOM 818 N N . ILE A 1 101 ? 10.201 -13.022 -5.006 1.00 97.06 101 ILE A N 1
ATOM 819 C CA . ILE A 1 101 ? 11.181 -11.934 -5.026 1.00 97.06 101 ILE A CA 1
ATOM 820 C C . ILE A 1 101 ? 11.506 -11.502 -3.598 1.00 97.06 101 ILE A C 1
ATOM 822 O O . ILE A 1 101 ? 10.622 -11.182 -2.801 1.00 97.06 101 ILE A O 1
ATOM 826 N N . SER A 1 102 ? 12.797 -11.483 -3.261 1.00 96.12 102 SER A N 1
ATOM 827 C CA . SER A 1 102 ? 13.269 -10.922 -1.992 1.00 96.12 102 SER A CA 1
ATOM 828 C C . SER A 1 102 ? 13.334 -9.399 -2.058 1.00 96.12 102 SER A C 1
ATOM 830 O O . SER A 1 102 ? 13.912 -8.836 -2.985 1.00 96.12 102 SER A O 1
ATOM 832 N N . LEU A 1 103 ? 12.814 -8.743 -1.024 1.00 95.19 103 LEU A N 1
ATOM 833 C CA . LEU A 1 103 ? 12.855 -7.294 -0.819 1.00 95.19 103 LEU A CA 1
ATOM 834 C C . LEU A 1 103 ? 13.937 -6.880 0.196 1.00 95.19 103 LEU A C 1
ATOM 836 O O . LEU A 1 103 ? 13.950 -5.754 0.683 1.00 95.19 103 LEU A O 1
ATOM 840 N N . SER A 1 104 ? 14.863 -7.786 0.528 1.00 92.12 104 SER A N 1
ATOM 841 C CA . SER A 1 104 ? 15.925 -7.560 1.519 1.00 92.12 104 SER A CA 1
ATOM 842 C C . SER A 1 104 ? 17.095 -6.707 1.016 1.00 92.12 104 SER A C 1
ATOM 844 O O . SER A 1 104 ? 18.042 -6.479 1.764 1.00 92.12 104 SER A O 1
ATOM 846 N N . SER A 1 105 ? 17.082 -6.270 -0.247 1.00 88.62 105 SER A N 1
ATOM 847 C CA . SER A 1 105 ? 18.165 -5.467 -0.835 1.00 88.62 105 SER A CA 1
ATOM 848 C C . SER A 1 105 ? 18.175 -4.011 -0.361 1.00 88.62 105 SER A C 1
ATOM 850 O O . SER A 1 105 ? 19.083 -3.262 -0.712 1.0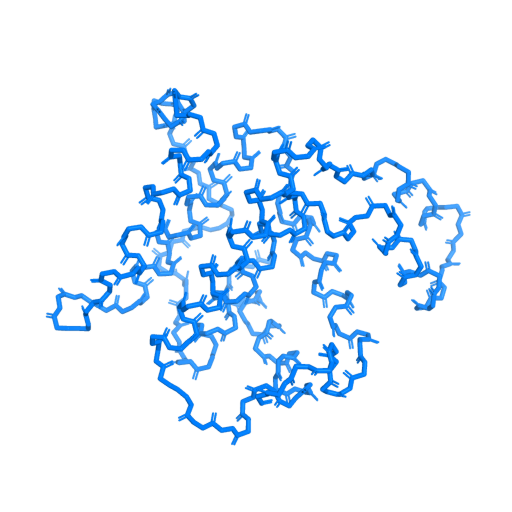0 88.62 105 SER A O 1
ATOM 852 N N . VAL A 1 106 ? 17.177 -3.603 0.423 1.00 89.31 106 VAL A N 1
ATOM 853 C CA . VAL A 1 106 ? 17.060 -2.269 1.014 1.00 89.31 106 VAL A CA 1
ATOM 854 C C . VAL A 1 106 ? 16.729 -2.375 2.503 1.00 89.31 106 VAL A C 1
ATOM 856 O O . VAL A 1 106 ? 15.994 -3.282 2.903 1.00 89.31 106 VAL A O 1
ATOM 859 N N . PRO A 1 107 ? 17.262 -1.470 3.344 1.00 91.69 107 PRO A N 1
ATOM 860 C CA . PRO A 1 107 ? 16.893 -1.430 4.749 1.00 91.69 107 PRO A CA 1
ATOM 861 C C . PRO A 1 107 ? 15.426 -1.018 4.907 1.00 91.69 107 PRO A C 1
ATOM 863 O O . PRO A 1 107 ? 14.909 -0.194 4.151 1.00 91.69 107 PRO A O 1
ATOM 866 N N . PHE A 1 108 ? 14.776 -1.585 5.922 1.00 93.19 108 PHE A N 1
ATOM 867 C CA . PHE A 1 108 ? 13.435 -1.205 6.350 1.00 93.19 108 PHE A CA 1
ATOM 868 C C . PHE A 1 108 ? 13.447 -0.933 7.865 1.00 93.19 108 PHE A C 1
ATOM 870 O O . PHE A 1 108 ? 13.966 -1.779 8.601 1.00 93.19 108 PHE A O 1
ATOM 877 N N . PRO A 1 109 ? 12.894 0.195 8.356 1.00 93.50 109 PRO A N 1
ATOM 878 C CA . PRO A 1 109 ? 12.118 1.213 7.633 1.00 93.50 109 PRO A CA 1
ATOM 879 C C . PRO A 1 109 ? 12.942 2.000 6.604 1.00 93.50 109 PRO A C 1
ATOM 881 O O . PRO A 1 109 ? 14.165 2.080 6.703 1.00 93.50 109 PRO A O 1
ATOM 884 N N . PHE A 1 110 ? 12.265 2.555 5.596 1.00 95.06 110 PHE A N 1
ATOM 885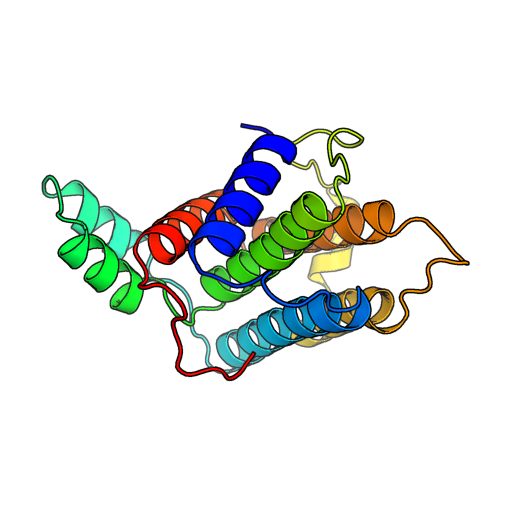 C CA . PHE A 1 110 ? 12.922 3.397 4.600 1.00 95.06 110 PHE A CA 1
ATOM 886 C C . PHE A 1 110 ? 13.425 4.700 5.228 1.00 95.06 110 PHE A C 1
ATOM 888 O O . PHE A 1 110 ? 12.798 5.264 6.123 1.00 95.06 110 PHE A O 1
ATOM 895 N N . HIS A 1 111 ? 14.558 5.188 4.728 1.00 93.94 111 HIS A N 1
ATOM 896 C CA . HIS A 1 111 ? 15.130 6.466 5.128 1.00 93.94 111 HIS A CA 1
ATOM 897 C C . HIS A 1 111 ? 15.253 7.375 3.908 1.00 93.94 111 HIS A C 1
ATOM 899 O O . HIS A 1 111 ? 16.138 7.199 3.070 1.00 93.94 111 HIS A O 1
ATOM 905 N N . HIS A 1 1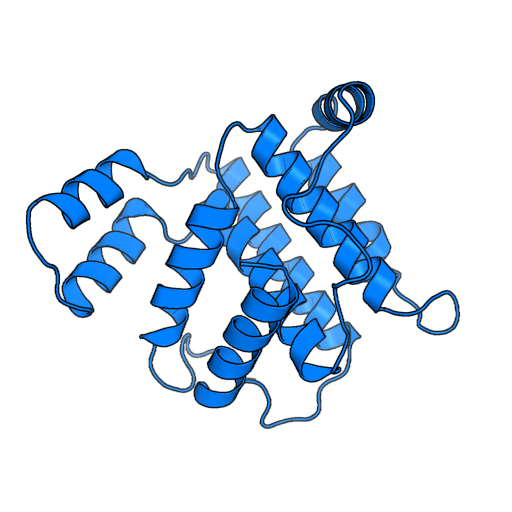12 ? 14.366 8.364 3.819 1.00 96.44 112 HIS A N 1
ATOM 906 C CA . HIS A 1 112 ? 14.353 9.335 2.731 1.00 96.44 112 HIS A CA 1
ATOM 907 C C . HIS A 1 112 ? 15.187 10.566 3.092 1.00 96.44 112 HIS A C 1
ATOM 909 O O . HIS A 1 112 ? 15.005 11.174 4.152 1.00 96.44 112 HIS A O 1
ATOM 915 N N . ARG A 1 113 ? 16.095 10.963 2.191 1.00 96.88 113 ARG A N 1
ATOM 916 C CA . ARG A 1 113 ? 16.876 12.199 2.345 1.00 96.88 113 ARG A CA 1
ATOM 917 C C . ARG A 1 113 ? 15.952 13.417 2.407 1.00 96.88 113 ARG A C 1
ATOM 919 O O . ARG A 1 113 ? 14.911 13.441 1.751 1.00 96.88 113 ARG A O 1
ATOM 926 N N . LYS A 1 114 ? 16.344 14.443 3.167 1.00 97.44 114 LYS A N 1
ATOM 927 C CA . LYS A 1 114 ? 15.534 15.657 3.349 1.00 97.44 114 LYS A CA 1
ATOM 928 C C . LYS A 1 114 ? 15.277 16.359 2.017 1.00 97.44 114 LYS A C 1
ATOM 930 O O . LYS A 1 114 ? 14.132 16.665 1.712 1.00 97.44 114 LYS A O 1
ATOM 935 N N . GLU A 1 115 ? 16.319 16.511 1.207 1.00 97.94 115 GLU A N 1
ATOM 936 C CA . GLU A 1 115 ? 16.262 17.159 -0.106 1.00 97.94 115 GLU A CA 1
ATOM 937 C C . GLU A 1 115 ? 15.316 16.399 -1.041 1.00 97.94 115 GLU A C 1
ATOM 939 O O . GLU A 1 115 ? 14.559 16.999 -1.793 1.00 97.94 115 GLU A O 1
ATOM 944 N N . TYR A 1 116 ? 15.302 15.064 -0.952 1.00 97.75 116 TYR A N 1
ATOM 945 C CA . TYR A 1 116 ? 14.371 14.248 -1.728 1.00 97.75 116 TYR A CA 1
ATOM 946 C C . TYR A 1 116 ? 12.922 14.556 -1.352 1.00 97.75 116 TYR A C 1
ATOM 948 O O . TYR A 1 116 ? 12.101 14.828 -2.222 1.00 97.75 116 TYR A O 1
ATOM 956 N N . LYS A 1 117 ? 12.615 14.585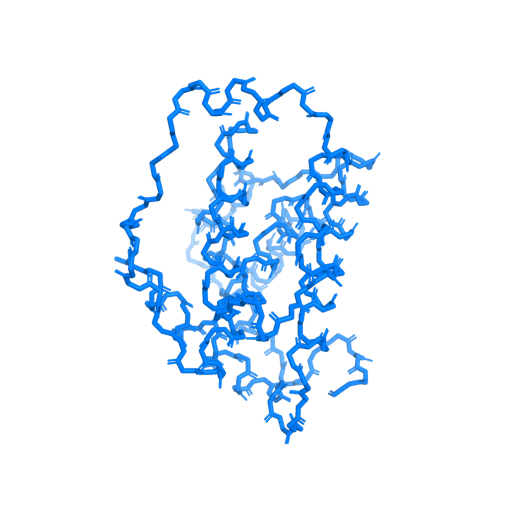 -0.051 1.00 98.12 117 LYS A N 1
ATOM 957 C CA . LYS A 1 117 ? 11.271 14.916 0.436 1.00 98.12 117 LYS A CA 1
ATOM 958 C C . LYS A 1 117 ? 10.844 16.333 0.062 1.00 98.12 117 LYS A C 1
ATOM 960 O O . LYS A 1 117 ? 9.686 16.529 -0.286 1.00 98.12 117 LYS A O 1
ATOM 965 N N . GLU A 1 118 ? 11.766 17.293 0.108 1.00 98.00 118 GLU A N 1
ATOM 966 C CA . GLU A 1 118 ? 11.532 18.681 -0.309 1.00 98.00 118 GLU A CA 1
ATOM 967 C C . GLU A 1 118 ? 11.229 18.802 -1.808 1.00 98.00 118 GLU A C 1
ATOM 969 O O . GLU A 1 118 ? 10.380 19.597 -2.193 1.00 98.00 118 GLU A O 1
ATOM 974 N N . GLU A 1 119 ? 11.875 18.013 -2.668 1.00 97.75 119 GLU A N 1
ATOM 975 C CA . GLU A 1 119 ? 11.533 17.986 -4.094 1.00 97.75 119 GLU A CA 1
ATOM 976 C C . GLU A 1 119 ? 10.182 17.306 -4.338 1.00 97.75 119 GLU A C 1
ATOM 978 O O . GLU A 1 119 ? 9.342 17.832 -5.069 1.00 97.75 119 GLU A O 1
ATOM 983 N N . ARG A 1 120 ? 9.932 16.158 -3.693 1.00 98.00 120 ARG A N 1
ATOM 984 C CA . ARG A 1 120 ? 8.670 15.417 -3.849 1.00 98.00 120 ARG A CA 1
ATOM 985 C C . ARG A 1 120 ? 7.465 16.174 -3.280 1.00 98.00 120 ARG A C 1
ATOM 987 O O . ARG A 1 120 ? 6.364 16.006 -3.798 1.00 98.00 120 ARG A O 1
ATOM 994 N N . SER A 1 121 ? 7.643 17.024 -2.265 1.00 97.81 121 SER A N 1
ATOM 995 C CA . SER A 1 121 ? 6.555 17.821 -1.677 1.00 97.81 121 SER A CA 1
ATOM 996 C C . SER A 1 121 ? 6.054 18.953 -2.580 1.00 97.81 121 SER A C 1
ATOM 998 O O . SER A 1 121 ? 4.977 19.488 -2.325 1.00 97.81 121 SER A O 1
ATOM 1000 N N . LYS A 1 122 ? 6.790 19.299 -3.646 1.00 98.38 122 LYS A N 1
ATOM 1001 C CA . LYS A 1 122 ? 6.369 20.306 -4.637 1.00 98.38 122 LYS A CA 1
ATOM 1002 C C . LYS A 1 122 ? 5.263 19.806 -5.565 1.00 98.38 122 LYS A C 1
ATOM 1004 O O . LYS A 1 122 ? 4.591 20.624 -6.183 1.00 98.38 122 LYS A O 1
ATOM 1009 N N . LEU A 1 123 ? 5.102 18.489 -5.689 1.00 98.44 123 LEU A N 1
ATOM 1010 C CA . LEU A 1 123 ? 4.083 17.880 -6.537 1.00 98.44 123 LEU A CA 1
ATOM 1011 C C . LEU A 1 123 ? 2.731 17.885 -5.824 1.00 98.44 123 LEU A C 1
ATOM 1013 O O . LEU A 1 123 ? 2.624 17.461 -4.666 1.00 98.44 123 LEU A O 1
ATOM 1017 N N . THR A 1 124 ? 1.674 18.264 -6.543 1.00 98.44 124 THR A N 1
ATOM 1018 C CA . THR A 1 124 ? 0.308 17.939 -6.115 1.00 98.44 124 THR A CA 1
ATOM 1019 C C . THR A 1 124 ? 0.147 16.421 -5.991 1.00 98.44 124 THR A C 1
ATOM 1021 O O . THR A 1 124 ? 0.936 15.643 -6.538 1.00 98.44 124 THR A O 1
ATOM 1024 N N . PHE A 1 125 ? -0.878 15.958 -5.270 1.00 98.56 125 PHE A N 1
ATOM 1025 C CA . PHE A 1 125 ? -1.109 14.520 -5.120 1.00 98.56 125 PHE A CA 1
ATOM 1026 C C . PHE A 1 125 ? -1.263 13.824 -6.481 1.00 98.56 125 PHE A C 1
ATOM 1028 O O . PHE A 1 125 ? -0.584 12.834 -6.740 1.00 98.56 125 PHE A O 1
ATOM 1035 N N . THR A 1 126 ? -2.055 14.399 -7.390 1.00 98.56 126 THR A N 1
ATOM 1036 C CA . THR A 1 126 ? -2.269 13.836 -8.734 1.00 98.56 126 THR A CA 1
ATOM 1037 C C . THR A 1 126 ? -1.009 13.813 -9.605 1.00 98.56 126 THR A C 1
ATOM 1039 O O . THR A 1 126 ? -0.771 12.820 -10.289 1.00 98.56 126 THR A O 1
ATOM 1042 N N . GLU A 1 127 ? -0.162 14.848 -9.554 1.00 98.75 127 GLU A N 1
ATOM 1043 C CA . GLU A 1 127 ? 1.122 14.855 -10.274 1.00 98.75 127 GLU A CA 1
ATOM 1044 C C . GLU A 1 127 ? 2.081 13.800 -9.720 1.00 98.75 127 GLU A C 1
ATOM 1046 O O . GLU A 1 127 ? 2.765 13.120 -10.485 1.00 98.75 127 GLU A O 1
ATOM 1051 N N . TRP A 1 128 ? 2.107 13.631 -8.395 1.00 98.81 128 TRP A N 1
ATOM 1052 C CA . TRP A 1 128 ? 2.895 12.585 -7.752 1.00 98.81 128 TRP A CA 1
ATOM 1053 C C . TRP A 1 128 ? 2.406 11.187 -8.156 1.00 98.81 128 TRP A C 1
ATOM 1055 O O . TRP A 1 128 ? 3.223 10.368 -8.574 1.00 98.81 128 TRP A O 1
ATOM 1065 N N . VAL A 1 129 ? 1.093 10.923 -8.122 1.00 98.81 129 VAL A N 1
ATOM 1066 C CA . VAL A 1 129 ? 0.542 9.631 -8.565 1.00 98.81 129 VAL A CA 1
ATOM 1067 C C . VAL A 1 129 ? 0.861 9.380 -10.037 1.00 98.81 129 VAL A C 1
ATOM 1069 O O . VAL A 1 129 ? 1.302 8.286 -10.383 1.00 98.81 129 VAL A O 1
ATOM 1072 N N . TYR A 1 130 ? 0.706 10.382 -10.907 1.00 98.69 130 TYR A N 1
ATOM 1073 C CA . TYR A 1 130 ? 1.064 10.260 -12.321 1.00 98.69 130 TYR A CA 1
ATOM 1074 C C . TYR A 1 130 ? 2.539 9.865 -12.510 1.00 98.69 130 TYR A C 1
ATOM 1076 O O . TYR A 1 130 ? 2.853 8.971 -13.302 1.00 98.69 130 TYR A O 1
ATOM 1084 N N . ASP A 1 131 ? 3.449 10.488 -11.757 1.00 98.50 131 ASP A N 1
ATOM 1085 C CA . ASP A 1 131 ? 4.874 10.168 -11.814 1.00 98.50 131 ASP A CA 1
ATOM 1086 C C . ASP A 1 131 ? 5.189 8.752 -11.301 1.00 98.50 131 ASP A C 1
ATOM 1088 O O . ASP A 1 131 ? 6.019 8.073 -11.906 1.00 98.50 131 ASP A O 1
ATOM 1092 N N . VAL A 1 132 ? 4.492 8.275 -10.262 1.00 98.62 132 VAL A N 1
ATOM 1093 C CA . VAL A 1 132 ? 4.622 6.906 -9.722 1.00 98.62 132 VAL A CA 1
ATOM 1094 C C . VAL A 1 132 ? 4.033 5.850 -10.662 1.00 98.62 132 VAL A C 1
ATOM 1096 O O . VAL A 1 132 ? 4.628 4.790 -10.849 1.00 98.62 132 VAL A O 1
ATOM 1099 N N . VAL A 1 133 ? 2.891 6.125 -11.296 1.00 98.62 133 VAL A N 1
ATOM 1100 C CA . VAL A 1 133 ? 2.226 5.198 -12.229 1.00 98.62 133 VAL A CA 1
ATOM 1101 C C . VAL A 1 133 ? 3.034 5.018 -13.513 1.00 98.62 133 VAL A C 1
ATOM 1103 O O . VAL A 1 133 ? 3.073 3.926 -14.078 1.00 98.62 133 VAL A O 1
ATOM 1106 N N . ARG A 1 134 ? 3.724 6.062 -13.980 1.00 98.25 134 ARG A N 1
ATOM 1107 C CA . ARG A 1 134 ? 4.500 6.038 -15.227 1.00 98.25 134 ARG A CA 1
ATOM 1108 C C . ARG A 1 134 ? 5.512 4.879 -15.332 1.00 98.25 134 ARG A C 1
ATOM 1110 O O . ARG A 1 134 ? 5.497 4.217 -16.371 1.00 98.25 134 ARG A O 1
ATOM 1117 N N . PRO A 1 135 ? 6.404 4.610 -14.356 1.00 97.50 135 PRO A N 1
ATOM 1118 C CA . PRO A 1 135 ? 7.302 3.456 -14.414 1.00 97.50 135 PRO A CA 1
ATOM 1119 C C . PRO A 1 135 ? 6.570 2.114 -14.285 1.00 97.50 135 PRO A C 1
ATOM 1121 O O . PRO A 1 135 ? 7.024 1.147 -14.890 1.00 97.50 135 PRO A O 1
ATOM 1124 N N . ILE A 1 136 ? 5.438 2.057 -13.571 1.00 98.31 136 ILE A N 1
ATOM 1125 C CA . ILE A 1 136 ? 4.619 0.841 -13.437 1.00 98.31 136 ILE A CA 1
ATOM 1126 C C . ILE A 1 136 ? 4.009 0.465 -14.791 1.00 98.31 136 ILE A C 1
ATOM 1128 O O . ILE A 1 136 ? 4.207 -0.641 -15.283 1.00 98.31 136 ILE A O 1
ATOM 1132 N N . ALA A 1 137 ? 3.341 1.419 -15.442 1.00 97.75 137 ALA A N 1
ATOM 1133 C CA . ALA A 1 137 ? 2.681 1.223 -16.732 1.00 97.75 137 ALA A CA 1
ATOM 1134 C C . ALA A 1 137 ? 3.662 0.960 -17.889 1.00 97.75 137 ALA A C 1
ATOM 1136 O O . ALA A 1 137 ? 3.278 0.433 -18.930 1.00 97.75 137 ALA A O 1
ATOM 1137 N N . ARG A 1 138 ? 4.931 1.354 -17.730 1.00 96.25 138 ARG A N 1
ATOM 1138 C CA . ARG A 1 138 ? 6.001 1.157 -18.722 1.00 96.25 138 ARG A CA 1
ATOM 1139 C C . ARG A 1 138 ? 6.962 0.034 -18.347 1.00 96.25 138 ARG A C 1
ATOM 1141 O O . ARG A 1 138 ? 8.043 -0.045 -18.939 1.00 96.25 138 ARG A O 1
ATOM 1148 N N . TYR A 1 139 ? 6.615 -0.783 -17.354 1.00 96.88 139 TYR A N 1
ATOM 1149 C CA . TYR A 1 139 ? 7.461 -1.888 -16.942 1.00 96.88 139 TYR A CA 1
ATOM 1150 C C . TYR A 1 139 ? 7.762 -2.805 -18.132 1.00 96.88 139 TYR A C 1
ATOM 1152 O O . TYR A 1 139 ? 6.881 -3.157 -18.912 1.00 96.88 139 TYR A O 1
ATOM 1160 N N . ASN A 1 140 ? 9.034 -3.168 -18.277 1.00 93.50 140 ASN A N 1
ATOM 1161 C CA . ASN A 1 140 ? 9.479 -4.152 -19.248 1.00 93.50 140 ASN A CA 1
ATOM 1162 C C . ASN A 1 140 ? 10.624 -4.956 -18.625 1.00 93.50 140 ASN A C 1
ATOM 1164 O O . ASN A 1 140 ? 11.657 -4.390 -18.252 1.00 93.50 140 ASN A O 1
ATOM 1168 N N . LYS A 1 141 ? 10.436 -6.275 -18.547 1.00 92.12 141 LYS A N 1
ATOM 1169 C CA . LYS A 1 141 ? 11.397 -7.229 -17.980 1.00 92.12 141 LYS A CA 1
ATOM 1170 C C . LYS A 1 141 ? 12.753 -7.258 -18.682 1.00 92.12 141 LYS A C 1
ATOM 1172 O O . LYS A 1 141 ? 13.744 -7.593 -18.040 1.00 92.12 141 LYS A O 1
ATOM 1177 N N . ASP A 1 142 ? 12.810 -6.862 -19.952 1.00 94.12 142 ASP A N 1
ATOM 1178 C CA . ASP A 1 142 ? 14.051 -6.814 -20.728 1.00 94.12 142 ASP A CA 1
ATOM 1179 C C . ASP A 1 142 ? 14.930 -5.616 -20.333 1.00 94.12 142 ASP A C 1
ATOM 1181 O O . ASP A 1 142 ? 16.140 -5.634 -20.548 1.00 94.12 142 ASP A O 1
ATOM 1185 N N . ASN A 1 143 ? 14.340 -4.579 -19.722 1.00 93.94 143 ASN A N 1
ATOM 1186 C CA . ASN A 1 143 ? 15.076 -3.397 -19.277 1.00 93.94 143 ASN A CA 1
ATOM 1187 C C . ASN A 1 143 ? 15.694 -3.594 -17.888 1.00 93.94 143 ASN A C 1
ATOM 1189 O O . ASN A 1 143 ? 16.824 -3.166 -17.657 1.00 93.94 143 ASN A O 1
ATOM 1193 N N . TYR A 1 144 ? 14.945 -4.180 -16.945 1.00 94.00 144 TYR A N 1
ATOM 1194 C CA . TYR A 1 144 ? 15.415 -4.439 -15.582 1.00 94.00 144 TYR A CA 1
ATOM 1195 C C . TYR A 1 144 ? 14.507 -5.432 -14.817 1.00 94.00 144 TYR A C 1
ATOM 1197 O O . TYR A 1 144 ? 13.314 -5.554 -15.118 1.00 94.00 144 TYR A O 1
ATOM 1205 N N . PRO A 1 145 ? 15.031 -6.121 -13.779 1.00 94.88 145 PRO A N 1
ATOM 1206 C CA . PRO A 1 145 ? 14.238 -7.031 -12.948 1.00 94.88 145 PRO A CA 1
ATOM 1207 C C . PRO A 1 145 ? 13.096 -6.328 -12.202 1.00 94.88 145 PRO A C 1
ATOM 1209 O O . PRO A 1 145 ? 13.310 -5.286 -11.581 1.00 94.88 145 PRO A O 1
ATOM 1212 N N . ILE A 1 146 ? 11.904 -6.935 -12.169 1.00 96.06 146 ILE A N 1
ATOM 1213 C CA . ILE A 1 146 ? 10.698 -6.333 -11.567 1.00 96.06 146 ILE A CA 1
ATOM 1214 C C . ILE A 1 146 ? 10.867 -5.954 -10.083 1.00 96.06 146 ILE A C 1
ATOM 1216 O O . ILE A 1 146 ? 10.279 -4.982 -9.620 1.00 96.06 146 ILE A O 1
ATOM 1220 N N . GLY A 1 147 ? 11.744 -6.640 -9.341 1.00 96.75 147 GLY A N 1
ATOM 1221 C CA . GLY A 1 147 ? 12.033 -6.309 -7.941 1.00 96.75 147 GLY A CA 1
ATOM 1222 C C . GLY A 1 147 ? 12.546 -4.876 -7.730 1.00 96.75 147 GLY A C 1
ATOM 1223 O O . GLY A 1 147 ? 12.233 -4.264 -6.709 1.00 96.75 147 GLY A O 1
ATOM 1224 N N . TYR A 1 148 ? 13.261 -4.296 -8.705 1.00 95.94 148 TYR A N 1
ATOM 1225 C CA . TYR A 1 148 ? 13.665 -2.886 -8.639 1.00 95.94 148 TYR A CA 1
ATOM 1226 C C . TYR A 1 148 ? 12.463 -1.939 -8.748 1.00 95.94 148 TYR A C 1
ATOM 1228 O O . TYR A 1 148 ? 12.433 -0.929 -8.045 1.00 95.94 148 TYR A O 1
ATOM 1236 N N . LEU A 1 149 ? 11.462 -2.278 -9.574 1.00 97.56 149 LEU A N 1
ATOM 1237 C CA . LEU A 1 149 ? 10.207 -1.523 -9.651 1.00 97.56 149 LEU A CA 1
ATOM 1238 C C . LEU A 1 149 ? 9.494 -1.561 -8.299 1.00 97.56 149 LEU A C 1
ATOM 1240 O O . LEU A 1 149 ? 9.132 -0.512 -7.777 1.00 97.56 149 LEU A O 1
ATOM 1244 N N . PHE A 1 150 ? 9.340 -2.750 -7.710 1.00 97.94 150 PHE A N 1
ATOM 1245 C CA . PHE A 1 150 ? 8.631 -2.918 -6.438 1.00 97.94 150 PHE A CA 1
ATOM 1246 C C . PHE A 1 150 ? 9.245 -2.083 -5.323 1.00 97.94 150 PHE A C 1
ATOM 1248 O O . PHE A 1 150 ? 8.540 -1.349 -4.636 1.00 97.94 150 PHE A O 1
ATOM 1255 N N . ILE A 1 151 ? 10.569 -2.144 -5.178 1.00 97.19 151 ILE A N 1
ATOM 1256 C CA . ILE A 1 151 ? 11.288 -1.364 -4.172 1.00 97.19 151 ILE A CA 1
ATOM 1257 C C . ILE A 1 151 ? 11.144 0.137 -4.429 1.00 97.19 151 ILE A C 1
ATOM 1259 O O . ILE A 1 151 ? 10.914 0.884 -3.481 1.00 97.19 151 ILE A O 1
ATOM 1263 N N . GLY A 1 152 ? 11.258 0.577 -5.685 1.00 97.44 152 GLY A N 1
ATOM 1264 C CA . GLY A 1 152 ? 11.102 1.985 -6.046 1.00 97.44 152 GLY A CA 1
ATOM 1265 C C . GLY A 1 152 ? 9.708 2.520 -5.715 1.00 97.44 152 GLY A C 1
ATOM 1266 O O . GLY A 1 152 ? 9.587 3.564 -5.081 1.00 97.44 152 GLY A O 1
ATOM 1267 N N . VAL A 1 153 ? 8.656 1.779 -6.071 1.00 98.50 153 VAL A N 1
ATOM 1268 C CA . VAL A 1 153 ? 7.270 2.187 -5.792 1.00 98.50 153 VAL A CA 1
ATOM 1269 C C . VAL A 1 153 ? 6.972 2.150 -4.291 1.00 98.50 153 VAL A C 1
ATOM 1271 O O . VAL A 1 153 ? 6.359 3.080 -3.774 1.00 98.50 153 VAL A O 1
ATOM 1274 N N . LEU A 1 154 ? 7.449 1.137 -3.557 1.00 98.56 154 LEU A N 1
ATOM 1275 C CA . LEU A 1 154 ? 7.314 1.099 -2.097 1.00 98.56 154 LEU A CA 1
ATOM 1276 C C . LEU A 1 154 ? 8.012 2.299 -1.438 1.00 98.56 154 LEU A C 1
ATOM 1278 O O . LEU A 1 154 ? 7.418 2.935 -0.573 1.00 98.56 154 LEU A O 1
ATOM 1282 N N . GLN A 1 155 ? 9.229 2.656 -1.859 1.00 98.00 155 GLN A N 1
ATOM 1283 C CA . GLN A 1 155 ? 9.901 3.861 -1.354 1.00 98.00 155 GLN A CA 1
ATOM 1284 C C . GLN A 1 155 ? 9.075 5.121 -1.624 1.00 98.00 155 GLN A C 1
ATOM 1286 O O . GLN A 1 155 ? 8.893 5.928 -0.718 1.00 98.00 155 GLN A O 1
ATOM 1291 N N . GLU A 1 156 ? 8.497 5.264 -2.818 1.00 98.56 156 GLU A N 1
ATOM 1292 C CA . GLU A 1 156 ? 7.629 6.402 -3.132 1.00 98.56 156 GLU A CA 1
ATOM 1293 C C . GLU A 1 156 ? 6.395 6.484 -2.232 1.00 98.56 156 GLU A C 1
ATOM 1295 O O . GLU A 1 156 ? 6.108 7.553 -1.691 1.00 98.56 156 GLU A O 1
ATOM 1300 N N . LEU A 1 157 ? 5.690 5.367 -2.032 1.00 98.81 157 LEU A N 1
ATOM 1301 C CA . LEU A 1 157 ? 4.506 5.292 -1.170 1.00 98.81 157 LEU A CA 1
ATOM 1302 C C . LEU A 1 157 ? 4.843 5.711 0.272 1.00 98.81 157 LEU A C 1
ATOM 1304 O O . LEU A 1 157 ? 4.161 6.554 0.859 1.00 98.81 157 LEU A O 1
ATOM 1308 N N . PHE A 1 158 ? 5.942 5.191 0.829 1.00 98.69 158 PHE A N 1
ATOM 1309 C CA . PHE A 1 158 ? 6.395 5.559 2.174 1.00 98.69 158 PHE A CA 1
ATOM 1310 C C . PHE A 1 158 ? 6.907 7.005 2.253 1.00 98.69 158 PHE A C 1
ATOM 1312 O O . PHE A 1 158 ? 6.612 7.701 3.224 1.00 98.69 158 PHE A O 1
ATOM 1319 N N . CYS A 1 159 ? 7.620 7.493 1.235 1.00 98.62 159 CYS A N 1
ATOM 1320 C CA . CYS A 1 159 ? 8.050 8.888 1.156 1.00 98.62 159 CYS A CA 1
ATOM 1321 C C . CYS A 1 159 ? 6.844 9.834 1.149 1.00 98.62 159 CYS A C 1
ATOM 1323 O O . CYS A 1 159 ? 6.854 10.863 1.828 1.00 98.62 159 CYS A O 1
ATOM 1325 N N . LYS A 1 160 ? 5.790 9.489 0.402 1.00 98.75 160 LYS A N 1
ATOM 1326 C CA . LYS A 1 160 ? 4.564 10.286 0.345 1.00 98.75 160 LYS A CA 1
ATOM 1327 C C . LYS A 1 160 ? 3.850 10.314 1.691 1.00 98.75 160 LYS A C 1
ATOM 1329 O O . LYS A 1 160 ? 3.468 11.394 2.133 1.00 98.75 160 LYS A O 1
ATOM 1334 N N . ALA A 1 161 ? 3.751 9.174 2.370 1.00 98.62 161 ALA A N 1
ATOM 1335 C CA . ALA A 1 161 ? 3.188 9.099 3.715 1.00 98.62 161 ALA A CA 1
ATOM 1336 C C . ALA A 1 161 ? 3.962 9.953 4.733 1.00 98.62 161 ALA A C 1
ATOM 1338 O O . ALA A 1 161 ? 3.350 10.679 5.518 1.00 98.62 161 ALA A O 1
ATOM 1339 N N . GLU A 1 162 ? 5.300 9.950 4.673 1.00 98.38 162 GLU A N 1
ATOM 1340 C CA . GLU A 1 162 ? 6.132 10.836 5.498 1.00 98.38 162 GLU A CA 1
ATOM 1341 C C . GLU A 1 162 ? 5.846 12.321 5.231 1.00 98.38 162 GLU A C 1
ATOM 1343 O O . GLU A 1 162 ? 5.738 13.099 6.177 1.00 98.38 162 GLU A O 1
ATOM 1348 N N . ILE A 1 163 ? 5.718 12.721 3.960 1.00 98.44 163 ILE A N 1
ATOM 1349 C CA . ILE A 1 163 ? 5.407 14.108 3.568 1.00 98.44 163 ILE A CA 1
ATOM 1350 C C . ILE A 1 163 ? 4.015 14.520 4.063 1.00 98.44 163 ILE A C 1
ATOM 1352 O O . ILE A 1 163 ? 3.827 15.655 4.497 1.00 98.44 163 ILE A O 1
ATOM 1356 N N . MET A 1 164 ? 3.050 13.603 4.010 1.00 97.88 164 MET A N 1
ATOM 1357 C CA . MET A 1 164 ? 1.668 13.834 4.439 1.00 97.88 164 MET A CA 1
ATOM 1358 C C . MET A 1 164 ? 1.468 13.685 5.954 1.00 97.88 164 MET A C 1
ATOM 1360 O O . MET A 1 164 ? 0.414 14.045 6.471 1.00 97.88 164 MET A O 1
ATOM 1364 N N . GLY A 1 165 ? 2.478 13.198 6.679 1.00 97.94 165 GLY A N 1
ATOM 1365 C CA . GLY A 1 165 ? 2.479 13.149 8.138 1.00 97.94 165 GLY A CA 1
ATOM 1366 C C . GLY A 1 165 ? 1.696 11.984 8.745 1.00 97.94 165 GLY A C 1
ATOM 1367 O O . GLY A 1 165 ? 1.192 12.121 9.860 1.00 97.94 165 GLY A O 1
ATOM 1368 N N . PHE A 1 166 ? 1.597 10.841 8.057 1.00 98.06 166 PHE A N 1
ATOM 1369 C CA . PHE A 1 166 ? 0.937 9.648 8.594 1.00 98.06 166 PHE A CA 1
ATOM 1370 C C . PHE A 1 166 ? 1.808 8.384 8.516 1.00 98.06 166 PHE A C 1
ATOM 1372 O O . PHE A 1 166 ? 2.722 8.261 7.705 1.00 98.06 166 PHE A O 1
ATOM 1379 N N . ASP A 1 167 ? 1.520 7.422 9.395 1.00 98.12 167 ASP A N 1
ATOM 1380 C CA . ASP A 1 167 ? 2.249 6.153 9.500 1.00 98.12 167 ASP A CA 1
ATOM 1381 C C . ASP A 1 167 ? 1.637 5.095 8.572 1.00 98.12 167 ASP A C 1
ATOM 1383 O O . ASP A 1 167 ? 0.708 4.378 8.951 1.00 98.12 167 ASP A O 1
ATOM 1387 N N . LEU A 1 168 ? 2.166 4.989 7.352 1.00 98.62 168 LEU A N 1
ATOM 1388 C CA . LEU A 1 168 ? 1.701 4.015 6.359 1.00 98.62 168 LEU A CA 1
ATOM 1389 C C . LEU A 1 168 ? 1.857 2.562 6.826 1.00 98.62 168 LEU A C 1
ATOM 1391 O O . LEU A 1 168 ? 1.020 1.720 6.504 1.00 98.62 168 LEU A O 1
ATOM 1395 N N . LEU A 1 169 ? 2.880 2.251 7.629 1.00 98.25 169 LEU A N 1
ATOM 1396 C CA . LEU A 1 169 ? 3.074 0.894 8.141 1.00 98.25 169 LEU A CA 1
ATOM 1397 C C . LEU A 1 169 ? 1.929 0.479 9.069 1.00 98.25 169 LEU A C 1
ATOM 1399 O O . LEU A 1 169 ? 1.530 -0.687 9.078 1.00 98.25 169 LEU A O 1
ATOM 1403 N N . TRP A 1 170 ? 1.400 1.419 9.851 1.00 98.38 170 TRP A N 1
ATOM 1404 C CA . TRP A 1 170 ? 0.220 1.177 10.673 1.00 98.38 170 TRP A CA 1
ATOM 1405 C C . TRP A 1 170 ? -1.001 0.831 9.811 1.00 98.38 170 TRP A C 1
ATOM 1407 O O . TRP A 1 170 ? -1.654 -0.176 10.094 1.00 98.38 170 TRP A O 1
ATOM 1417 N N . TYR A 1 171 ? -1.255 1.580 8.731 1.00 98.75 171 TYR A N 1
ATOM 1418 C CA . TYR A 1 171 ? -2.377 1.317 7.818 1.00 98.75 171 TYR A CA 1
ATOM 1419 C C . TYR A 1 171 ? -2.235 -0.019 7.088 1.00 98.75 171 TYR A C 1
ATOM 1421 O O . TYR A 1 171 ? -3.184 -0.799 7.081 1.00 98.75 171 TYR A O 1
ATOM 1429 N N . ILE A 1 172 ? -1.036 -0.356 6.597 1.00 98.69 172 ILE A N 1
ATOM 1430 C CA . ILE A 1 172 ? -0.748 -1.671 5.998 1.00 98.69 172 ILE A CA 1
ATOM 1431 C C . ILE A 1 172 ? -1.109 -2.798 6.970 1.00 98.69 172 ILE A C 1
ATOM 1433 O O . ILE A 1 172 ? -1.768 -3.761 6.585 1.00 98.69 172 ILE A O 1
ATOM 1437 N N . LYS A 1 173 ? -0.729 -2.685 8.249 1.00 98.12 173 LYS A N 1
ATOM 1438 C CA . LYS A 1 173 ? -1.062 -3.705 9.257 1.00 98.12 173 LYS A CA 1
ATOM 1439 C C . LYS A 1 173 ? -2.569 -3.829 9.483 1.00 98.12 173 LYS A C 1
ATOM 1441 O O . LYS A 1 173 ? -3.061 -4.954 9.573 1.00 98.12 173 LYS A O 1
ATOM 1446 N N . GLN A 1 174 ? -3.291 -2.708 9.573 1.00 98.31 174 GLN A N 1
ATOM 1447 C CA . GLN A 1 174 ? -4.745 -2.742 9.750 1.00 98.31 174 GLN A CA 1
ATOM 1448 C C . GLN A 1 174 ? -5.438 -3.336 8.519 1.00 98.31 174 GLN A C 1
ATOM 1450 O O . GLN A 1 174 ? -6.271 -4.227 8.674 1.00 98.31 174 GLN A O 1
ATOM 1455 N N . LYS A 1 175 ? -5.046 -2.924 7.307 1.00 98.19 175 LYS A N 1
ATOM 1456 C CA . LYS A 1 175 ? -5.607 -3.437 6.050 1.00 98.19 175 LYS A CA 1
ATOM 1457 C C . LYS A 1 175 ? -5.283 -4.917 5.845 1.00 98.19 175 LYS A C 1
ATOM 1459 O O . LYS A 1 175 ? -6.163 -5.679 5.467 1.00 98.19 175 LYS A O 1
ATOM 1464 N N . MET A 1 176 ? -4.084 -5.382 6.205 1.00 97.44 176 MET A N 1
ATOM 1465 C CA . MET A 1 176 ? -3.761 -6.816 6.203 1.00 97.44 176 MET A CA 1
ATOM 1466 C C . MET A 1 176 ? -4.637 -7.619 7.168 1.00 97.44 176 MET A C 1
ATOM 1468 O O . MET A 1 176 ? -5.108 -8.686 6.782 1.00 97.44 176 MET A O 1
ATOM 1472 N N . LYS A 1 177 ? -4.873 -7.125 8.394 1.00 97.50 177 LYS A N 1
ATOM 1473 C CA . LYS A 1 177 ? -5.787 -7.776 9.349 1.00 97.50 177 LYS A CA 1
ATOM 1474 C C . LYS A 1 177 ? -7.220 -7.785 8.816 1.00 97.50 177 LYS A C 1
ATOM 1476 O O . LYS A 1 177 ? -7.894 -8.802 8.892 1.00 97.50 177 LYS A O 1
ATOM 1481 N N . TYR A 1 178 ? -7.675 -6.677 8.240 1.00 97.06 178 TYR A N 1
ATOM 1482 C CA . TYR A 1 178 ? -8.982 -6.606 7.595 1.00 97.06 178 TYR A CA 1
ATOM 1483 C C . TYR A 1 178 ? -9.110 -7.630 6.462 1.00 97.06 178 TYR A C 1
ATOM 1485 O O . TYR A 1 178 ? -10.077 -8.383 6.440 1.00 97.06 178 TYR A O 1
ATOM 1493 N N . ASN A 1 179 ? -8.112 -7.716 5.580 1.00 94.81 179 ASN A N 1
ATOM 1494 C CA . ASN A 1 179 ? -8.087 -8.659 4.464 1.00 94.81 179 ASN A CA 1
ATOM 1495 C C . ASN A 1 179 ? -8.056 -10.121 4.939 1.00 94.81 179 ASN A C 1
ATOM 1497 O O . ASN A 1 179 ? -8.697 -10.955 4.314 1.00 94.81 179 ASN A O 1
ATOM 1501 N N . GLU A 1 180 ? -7.364 -10.424 6.042 1.00 95.44 180 GLU A N 1
ATOM 1502 C CA . GLU A 1 180 ? -7.318 -11.754 6.674 1.00 95.44 180 GLU A CA 1
ATOM 1503 C C . GLU A 1 180 ? -8.710 -12.232 7.119 1.00 95.44 180 GLU A C 1
ATOM 1505 O O . GLU A 1 180 ? -9.040 -13.398 6.931 1.00 95.44 180 GLU A O 1
ATOM 1510 N N . LEU A 1 181 ? -9.546 -11.316 7.621 1.00 94.44 181 LEU A N 1
ATOM 1511 C CA . LEU A 1 181 ? -10.892 -11.596 8.135 1.00 94.44 181 LEU A CA 1
ATOM 1512 C C . LEU A 1 181 ? -11.997 -11.590 7.063 1.00 94.44 181 LEU A C 1
ATOM 1514 O O . LEU A 1 181 ? -13.163 -11.840 7.375 1.00 94.44 181 LEU A O 1
ATOM 1518 N N . ARG A 1 182 ? -11.678 -11.259 5.806 1.00 87.50 182 ARG A N 1
ATOM 1519 C CA . ARG A 1 182 ? -12.674 -11.280 4.725 1.00 87.50 182 ARG A CA 1
ATOM 1520 C C . ARG A 1 182 ? -13.028 -12.722 4.343 1.00 87.50 182 ARG A C 1
ATOM 1522 O O . ARG A 1 182 ? -12.220 -13.618 4.540 1.00 87.50 182 ARG A O 1
ATOM 1529 N N . PRO A 1 183 ? -14.220 -12.977 3.779 1.00 86.69 183 PRO A N 1
ATOM 1530 C CA . PRO A 1 183 ? -14.514 -14.287 3.215 1.00 86.69 183 PRO A CA 1
ATOM 1531 C C . PRO A 1 183 ? -13.627 -14.574 1.993 1.00 86.69 183 PRO A C 1
ATOM 1533 O O . PRO A 1 183 ? -13.142 -13.653 1.321 1.00 86.69 183 PRO A O 1
ATOM 1536 N N . TYR A 1 184 ? -13.471 -15.865 1.693 1.00 83.44 184 TYR A N 1
ATOM 1537 C CA . TYR A 1 184 ? -12.893 -16.349 0.441 1.00 83.44 184 TYR A CA 1
ATOM 1538 C C . TYR A 1 184 ? -13.632 -15.721 -0.750 1.00 83.44 184 TYR A C 1
ATOM 1540 O O . TYR A 1 184 ? -14.863 -15.691 -0.742 1.00 83.44 184 TYR A O 1
ATOM 1548 N N . LYS A 1 185 ? -12.882 -15.204 -1.737 1.00 74.38 185 LYS A N 1
ATOM 1549 C CA . LYS A 1 185 ? -13.393 -14.379 -2.850 1.00 74.38 185 LYS A CA 1
ATOM 1550 C C . LYS A 1 185 ? -14.382 -13.300 -2.386 1.00 74.38 185 LYS A C 1
ATOM 1552 O O . LYS A 1 185 ? -15.598 -13.447 -2.449 1.00 74.38 185 LYS A O 1
ATOM 1557 N N . HIS A 1 186 ? -13.845 -12.179 -1.915 1.00 71.31 186 HIS A N 1
ATOM 1558 C CA . HIS A 1 186 ? -14.628 -11.024 -1.467 1.00 71.31 186 HIS A CA 1
ATOM 1559 C C . HIS A 1 186 ? -14.662 -9.898 -2.509 1.00 71.31 186 HIS A C 1
ATOM 1561 O O . HIS A 1 186 ? -13.702 -9.673 -3.245 1.00 71.31 186 HIS A O 1
ATOM 1567 N N . GLY A 1 187 ? -15.750 -9.123 -2.489 1.00 60.69 187 GLY A N 1
ATOM 1568 C CA . GLY A 1 187 ? -15.932 -7.928 -3.316 1.00 60.69 187 GLY A CA 1
ATOM 1569 C C . GLY A 1 187 ? -16.704 -8.153 -4.616 1.00 60.69 187 GLY A C 1
ATOM 1570 O O . GLY A 1 187 ? -16.750 -7.228 -5.417 1.00 60.69 187 GLY A O 1
ATOM 1571 N N . ASP A 1 188 ? -17.284 -9.341 -4.834 1.00 59.09 188 ASP A N 1
ATOM 1572 C CA . ASP A 1 188 ? -18.034 -9.716 -6.050 1.00 59.09 188 ASP A CA 1
ATOM 1573 C C . ASP A 1 188 ? -17.271 -9.463 -7.366 1.00 59.09 188 ASP A C 1
ATOM 1575 O O . ASP A 1 188 ? -17.853 -9.385 -8.450 1.00 59.09 188 ASP A O 1
ATOM 1579 N N . LYS A 1 189 ? -15.945 -9.327 -7.287 1.00 61.06 189 LYS A N 1
ATOM 1580 C CA . LYS A 1 189 ? -15.094 -9.075 -8.444 1.00 61.06 189 LYS A CA 1
ATOM 1581 C C . LYS A 1 189 ? -14.814 -10.420 -9.125 1.00 61.06 189 LYS A C 1
ATOM 1583 O O . LYS A 1 189 ? -14.393 -11.375 -8.477 1.00 61.06 189 LYS A O 1
ATOM 1588 N N . CYS A 1 190 ? -15.109 -10.501 -10.423 1.00 51.56 190 CYS A N 1
ATOM 1589 C CA . CYS A 1 190 ? -14.822 -11.673 -11.248 1.00 51.56 190 CYS A CA 1
ATOM 1590 C C . CYS A 1 190 ? -13.343 -11.655 -11.638 1.00 51.56 190 CYS A C 1
ATOM 1592 O O . CYS A 1 190 ? -12.979 -11.034 -12.637 1.00 51.56 190 CYS A O 1
ATOM 1594 N N . TYR A 1 191 ? -12.507 -12.308 -10.849 1.00 55.16 191 TYR A N 1
ATOM 1595 C CA . TYR A 1 191 ? -11.214 -12.822 -11.289 1.00 55.16 191 TYR A CA 1
ATOM 1596 C C . TYR A 1 191 ? -10.877 -14.060 -10.463 1.00 55.16 191 TYR A C 1
ATOM 1598 O O . TYR A 1 191 ? -11.287 -14.131 -9.278 1.00 55.16 191 TYR A O 1
#

pLDDT: mean 95.46, std 7.33, range [51.56, 98.88]

Secondary structure (DSSP, 8-state):
--HHHHHHHHHHHHHHTTTTSS---HHHHHHHHHHHHHHHHHHHHHT----HHHHHHHHHSS---HHHHHHHHHHHTTTSHHHHHHHHHHHHHHHHHHTT---TTS-SS----HHHHHHHTTS-HHHHHHHHHHHHHT--TTTS-HHHHHHHHHHHHHHHHHHHT--HHHHHHHHHHHHHTSPSS-SS---

Radius of gyration: 16.45 Å; chains: 1; bounding box: 36×40×46 Å

Organism: NCBI:txid310297

Foldseek 3Di:
DWLLVLLVLLQVLCVVQPNPVDDDDLLVLLVVLLVLLVLLVVQVVVVFAFQVVVLCVQCVPDPDD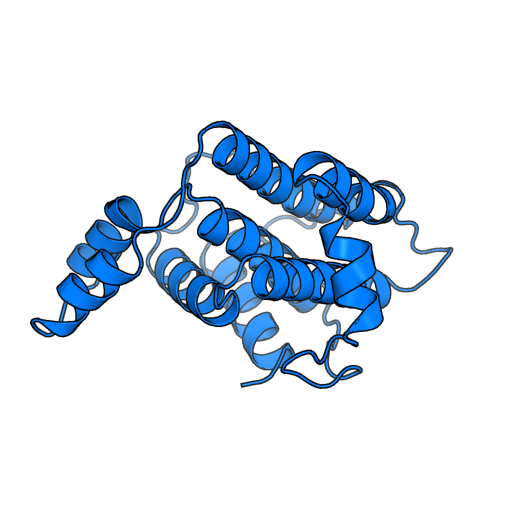LVSLLVSCVPGPPSHNLLSLLVSLSSLSNVCNVVVHDLPPDDPPDDDDPVRLVVLLVDDSVRLSVVLSVCSNVDDVVVDHCSVNSNVSVNSSVSVCVSVVHDSVVSNVSSSSSSNPDHRDPDPDDD

Sequence (191 aa):
MNLNELRDKAYSNAVVHGWHEDNLSDEHFLCLVISELMEAVEADRKGMHANRKQFESYMNLKERTDDEFIYAFKYDIKDSLEDELADACIRLLDLSGLRGISLSSVPFPFHHRKEYKEERSKLTFTEWVYDVVRPIARYNKDNYPIGYLFIGVLQELFCKAEIMGFDLLWYIKQKMKYNELRPYKHGDKCY